Protein AF-A0A197SIS9-F1 (afdb_monomer)

Nearest PDB structures (foldseek):
  1s1w-assembly1_B  TM=1.763E-01  e=7.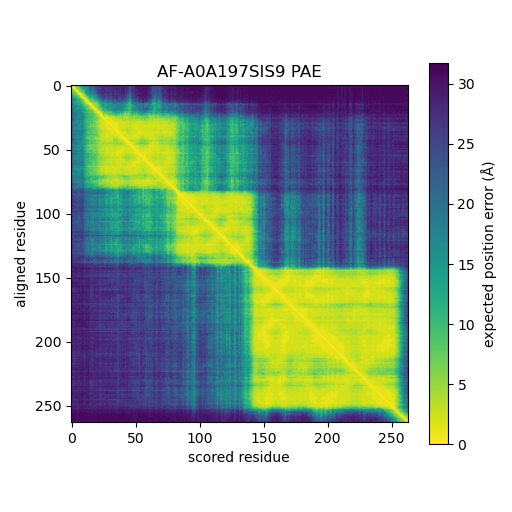390E-01  Human immunodeficiency virus 1

Foldseek 3Di:
DDDDDPPPDPDDDPCQRVQVDDDDQVVLQVVCVVLQWHFPDTDDTQQFFTWTAGNVPRDIGGFGNNVSVVDNRRDCVVVVQWDDQVVLQVLQVQQQWHFPDGDPRGLQFFTWTARNVPRDIDGDRNVVCVVVVHDPDPVPPPADQDQQAKKKWWKKDQVVLQKIFTDMDGPPNCLVVVVVVLRIGTDDMDIDRSNLSVQLLVQLLVVCVVLVFDQSDDCVSCVVDRSSRMGGCVSPPPVNSVVSSVVSNVVSVVVVPPPDDDD

Structure (mmCIF, N/CA/C/O backbone):
data_AF-A0A197SIS9-F1
#
_entry.id   AF-A0A197SIS9-F1
#
loop_
_atom_site.group_PDB
_atom_site.id
_atom_site.type_symbol
_atom_site.label_atom_id
_atom_site.label_alt_id
_atom_site.label_comp_id
_atom_site.label_asym_id
_atom_site.label_entity_id
_atom_site.label_seq_id
_atom_site.pdbx_PDB_ins_code
_atom_site.Cartn_x
_atom_site.Cartn_y
_atom_site.Cartn_z
_atom_site.occupancy
_atom_site.B_iso_or_equiv
_atom_site.auth_seq_id
_atom_site.auth_comp_id
_atom_site.auth_asym_id
_atom_site.auth_atom_id
_atom_site.pdbx_PDB_model_num
ATOM 1 N N . MET A 1 1 ? 28.412 -5.368 12.253 1.00 34.28 1 MET A N 1
ATOM 2 C CA . MET A 1 1 ? 29.450 -4.356 11.972 1.00 34.28 1 MET A CA 1
ATOM 3 C C . MET A 1 1 ? 28.897 -3.450 10.886 1.00 34.28 1 MET A C 1
ATOM 5 O O . MET A 1 1 ? 28.519 -3.951 9.835 1.00 34.28 1 MET A O 1
ATOM 9 N N . TRP A 1 2 ? 28.662 -2.187 11.232 1.00 29.70 2 TRP A N 1
ATOM 10 C CA . TRP A 1 2 ? 27.844 -1.254 10.464 1.00 29.70 2 TRP A CA 1
ATOM 11 C C . TRP A 1 2 ? 28.590 -0.620 9.285 1.00 29.70 2 TRP A C 1
ATOM 13 O O . TRP A 1 2 ? 29.812 -0.528 9.235 1.00 29.70 2 TRP A O 1
ATOM 23 N N . TYR A 1 3 ? 27.756 -0.208 8.344 1.00 39.06 3 TYR A N 1
ATOM 24 C CA . TYR A 1 3 ? 27.971 0.478 7.084 1.00 39.06 3 TYR A CA 1
ATOM 25 C C . TYR A 1 3 ? 28.637 1.856 7.271 1.00 39.06 3 TYR A C 1
ATOM 27 O O . TYR A 1 3 ? 27.931 2.851 7.344 1.00 39.06 3 TYR A O 1
ATOM 35 N N . SER A 1 4 ? 29.970 1.946 7.356 1.00 39.09 4 SER A N 1
ATOM 36 C CA . SER A 1 4 ? 30.697 3.225 7.191 1.00 39.09 4 SER A CA 1
ATOM 37 C C . SER A 1 4 ? 32.216 3.048 7.301 1.00 39.09 4 SER A C 1
ATOM 39 O O . SER A 1 4 ? 32.764 3.111 8.399 1.00 39.09 4 SER A O 1
ATOM 41 N N . SER A 1 5 ? 32.938 2.879 6.192 1.00 37.59 5 SER A N 1
ATOM 42 C CA . SER A 1 5 ? 34.403 3.076 6.233 1.00 37.59 5 SER A CA 1
ATOM 43 C C . SER A 1 5 ? 35.062 3.533 4.932 1.00 37.59 5 SER A C 1
ATOM 45 O O . SER A 1 5 ? 36.283 3.608 4.877 1.00 37.59 5 SER A O 1
ATOM 47 N N . VAL A 1 6 ? 34.309 3.919 3.897 1.00 45.44 6 VAL A N 1
ATOM 48 C CA . VAL A 1 6 ? 34.937 4.332 2.622 1.00 45.44 6 VAL A CA 1
ATOM 49 C C . VAL A 1 6 ? 35.075 5.857 2.479 1.00 45.44 6 VAL A C 1
ATOM 51 O O . VAL A 1 6 ? 35.735 6.321 1.562 1.00 45.44 6 VAL A O 1
ATOM 54 N N . VAL A 1 7 ? 34.505 6.661 3.388 1.00 44.31 7 VAL A N 1
ATOM 55 C CA . VAL A 1 7 ? 34.467 8.134 3.229 1.00 44.31 7 VAL A CA 1
ATOM 56 C C . VAL A 1 7 ? 35.604 8.873 3.963 1.00 44.31 7 VAL A C 1
ATOM 58 O O . VAL A 1 7 ? 35.931 9.987 3.580 1.00 44.31 7 VAL A O 1
ATOM 61 N N . TYR A 1 8 ? 36.285 8.267 4.946 1.00 36.66 8 TYR A N 1
ATOM 62 C CA . TYR A 1 8 ? 37.270 8.977 5.793 1.00 36.66 8 TYR A CA 1
ATOM 63 C C . TYR A 1 8 ? 38.747 8.607 5.574 1.00 36.66 8 TYR A C 1
ATOM 65 O O . TYR A 1 8 ? 39.597 9.011 6.360 1.00 36.66 8 TYR A O 1
ATOM 73 N N . ALA A 1 9 ? 39.087 7.868 4.515 1.00 38.34 9 ALA A N 1
ATOM 74 C CA . ALA A 1 9 ? 40.453 7.372 4.301 1.00 38.34 9 ALA A CA 1
ATOM 75 C C . ALA A 1 9 ? 41.222 8.063 3.162 1.00 38.34 9 ALA A C 1
ATOM 77 O O . ALA A 1 9 ? 42.131 7.452 2.615 1.00 38.34 9 ALA A O 1
ATOM 78 N N . GLY A 1 10 ? 40.852 9.281 2.741 1.00 42.59 10 GLY A N 1
ATOM 79 C CA . GLY A 1 10 ? 41.633 10.054 1.754 1.00 42.59 10 GLY A CA 1
ATOM 80 C C . GLY A 1 10 ? 41.819 9.402 0.372 1.00 42.59 10 GLY A C 1
ATOM 81 O O . GLY A 1 10 ? 42.453 9.984 -0.500 1.00 42.59 10 GLY A O 1
ATOM 82 N N . ASN A 1 11 ? 41.240 8.225 0.137 1.00 49.00 11 ASN A N 1
ATOM 83 C CA . ASN A 1 11 ? 41.197 7.577 -1.159 1.00 49.00 11 ASN A CA 1
ATOM 84 C C . ASN A 1 11 ? 40.087 8.249 -1.961 1.00 49.00 11 ASN A C 1
ATOM 86 O O . ASN A 1 11 ? 38.912 7.895 -1.830 1.00 49.00 11 ASN A O 1
ATOM 90 N N . GLY A 1 12 ? 40.455 9.231 -2.786 1.00 49.03 12 GLY A N 1
ATOM 91 C CA . GLY A 1 12 ? 39.582 9.693 -3.861 1.00 49.03 12 GLY A CA 1
ATOM 92 C C . GLY A 1 12 ? 39.023 8.495 -4.639 1.00 49.03 12 GLY A C 1
ATOM 93 O O . GLY A 1 12 ? 39.631 7.419 -4.677 1.00 49.03 12 GLY A O 1
ATOM 94 N N . ALA A 1 13 ? 37.842 8.649 -5.247 1.00 51.12 13 ALA A N 1
ATOM 95 C CA . ALA A 1 13 ? 37.354 7.656 -6.203 1.00 51.12 13 ALA A CA 1
ATOM 96 C C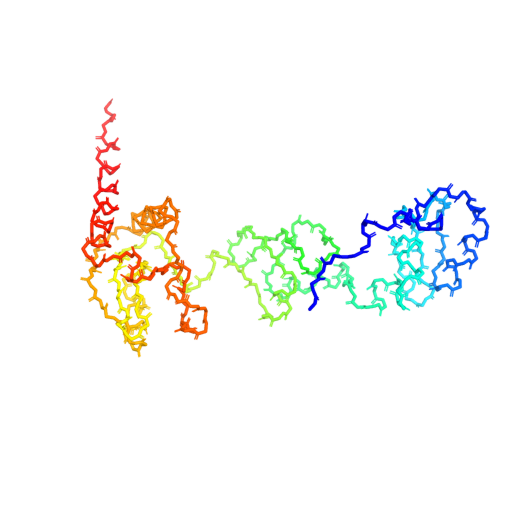 . ALA A 1 13 ? 38.496 7.347 -7.182 1.00 51.12 13 ALA A C 1
ATOM 98 O O . ALA A 1 13 ? 39.071 8.292 -7.716 1.00 51.12 13 ALA A O 1
ATOM 99 N N . CYS A 1 14 ? 38.869 6.069 -7.364 1.00 57.50 14 CYS A N 1
ATOM 100 C CA . CYS A 1 14 ? 40.043 5.755 -8.185 1.00 57.50 14 CYS A CA 1
ATOM 101 C C . CYS A 1 14 ? 39.926 6.455 -9.546 1.00 57.50 14 CYS A C 1
ATOM 103 O O . CYS A 1 14 ? 38.812 6.548 -10.064 1.00 57.50 14 CYS A O 1
ATOM 105 N N . ASP A 1 15 ? 41.030 6.934 -10.125 1.00 52.06 15 ASP A N 1
ATOM 106 C CA . ASP A 1 15 ? 41.018 7.766 -11.349 1.00 52.06 15 ASP A CA 1
ATOM 107 C C . ASP A 1 15 ? 40.206 7.158 -12.506 1.00 52.06 15 ASP A C 1
ATOM 109 O O . ASP A 1 15 ? 39.652 7.843 -13.367 1.00 52.06 15 ASP A O 1
ATOM 113 N N . TYR A 1 16 ? 40.095 5.832 -12.497 1.00 52.19 16 TYR A N 1
ATOM 114 C CA . TYR A 1 16 ? 39.326 5.036 -13.442 1.00 52.19 16 TYR A CA 1
ATOM 115 C C . TYR A 1 16 ? 37.802 5.067 -13.200 1.00 52.19 16 TYR A C 1
ATOM 117 O O . TYR A 1 16 ? 37.013 4.969 -14.144 1.00 52.19 16 TYR A O 1
ATOM 125 N N . CYS A 1 17 ? 37.377 5.198 -11.941 1.00 50.59 17 CYS A N 1
ATOM 126 C CA . CYS A 1 17 ? 35.983 5.305 -11.499 1.00 50.59 17 CYS A CA 1
ATOM 127 C C . CYS A 1 17 ? 35.505 6.756 -11.327 1.00 50.59 17 CYS A C 1
ATOM 129 O O . CYS A 1 17 ? 34.303 6.995 -11.447 1.00 50.59 17 CYS A O 1
ATOM 131 N N . SER A 1 18 ? 36.402 7.709 -11.052 1.00 57.12 18 SER A N 1
ATOM 132 C CA . SER A 1 18 ? 36.083 9.142 -10.935 1.00 57.12 18 SER A CA 1
ATOM 133 C C . SER A 1 18 ? 35.742 9.781 -12.283 1.00 57.12 18 SER A C 1
ATOM 135 O O . SER A 1 18 ? 35.022 10.773 -12.325 1.00 57.12 18 SER A O 1
ATOM 137 N N . GLY A 1 19 ? 36.202 9.181 -13.388 1.00 53.56 19 GLY A N 1
ATOM 138 C CA . GLY A 1 19 ? 36.025 9.731 -14.734 1.00 53.56 19 GLY A CA 1
ATOM 139 C C . GLY A 1 19 ? 36.997 10.865 -15.060 1.00 53.56 19 GLY A C 1
ATOM 140 O O . GLY A 1 19 ? 36.852 11.477 -16.111 1.00 53.56 19 GLY A O 1
ATOM 141 N N . SER A 1 20 ? 37.986 11.119 -14.193 1.00 54.41 20 SER A N 1
ATOM 142 C CA . SER A 1 20 ? 38.979 12.188 -14.354 1.00 54.41 20 SER A CA 1
ATOM 143 C C . SER A 1 20 ? 40.038 11.892 -15.422 1.00 54.41 20 SER A C 1
ATOM 145 O O . SER A 1 20 ? 40.726 12.804 -15.868 1.00 54.41 20 SER A O 1
ATOM 147 N N . ARG A 1 21 ? 40.186 10.629 -15.844 1.00 60.88 21 ARG A N 1
ATOM 148 C CA . ARG A 1 21 ? 41.094 10.231 -16.927 1.00 60.88 21 ARG A CA 1
ATOM 149 C C . ARG A 1 21 ? 40.355 10.196 -18.265 1.00 60.88 21 ARG A C 1
ATOM 151 O O . ARG A 1 21 ? 39.448 9.380 -18.446 1.00 60.88 21 ARG A O 1
ATOM 158 N N . GLU A 1 22 ? 40.791 11.017 -19.217 1.00 61.22 22 GLU A N 1
ATOM 159 C CA . GLU A 1 22 ? 40.400 10.871 -20.620 1.00 61.22 22 GLU A CA 1
ATOM 160 C C . GLU A 1 22 ? 40.967 9.553 -21.161 1.00 61.22 22 GLU A C 1
ATOM 162 O O . GLU A 1 22 ? 42.173 9.306 -21.130 1.00 61.22 22 GLU A O 1
ATOM 167 N N . LEU A 1 23 ? 40.076 8.665 -21.599 1.00 67.94 23 LEU A N 1
ATOM 168 C CA . LEU A 1 23 ? 40.443 7.420 -22.262 1.00 67.94 23 LEU A CA 1
ATOM 169 C C . LEU A 1 23 ? 40.118 7.557 -23.753 1.00 67.94 23 LEU A C 1
ATOM 171 O O . LEU A 1 23 ? 39.028 8.048 -24.070 1.00 67.94 23 LEU A O 1
ATOM 175 N N . PRO A 1 24 ? 41.003 7.105 -24.659 1.00 78.50 24 PRO A N 1
ATOM 176 C CA . PRO A 1 24 ? 40.714 7.101 -26.087 1.00 78.50 24 PRO A CA 1
ATOM 177 C C . PRO A 1 24 ? 39.416 6.337 -26.407 1.00 78.50 24 PRO A C 1
ATOM 179 O O . PRO A 1 24 ? 39.154 5.257 -25.866 1.00 78.50 24 PRO A O 1
ATOM 182 N N . ASP A 1 25 ? 38.595 6.885 -27.311 1.00 79.25 25 ASP A N 1
ATOM 183 C CA . ASP A 1 25 ? 37.326 6.268 -27.745 1.00 79.25 25 ASP A CA 1
ATOM 184 C C . ASP A 1 25 ? 37.555 4.857 -28.319 1.00 79.25 25 ASP A C 1
ATOM 186 O O . ASP A 1 25 ? 36.787 3.940 -28.046 1.00 79.25 25 ASP A O 1
ATOM 190 N N . ALA A 1 26 ? 38.650 4.645 -29.055 1.00 81.44 26 ALA A N 1
ATOM 191 C CA . ALA A 1 26 ? 38.984 3.344 -29.637 1.00 81.44 26 ALA A CA 1
ATOM 192 C C . ALA A 1 26 ? 39.210 2.257 -28.567 1.00 81.44 26 ALA A C 1
ATOM 194 O O . ALA A 1 26 ? 38.591 1.192 -28.628 1.00 81.44 26 ALA A O 1
ATOM 195 N N . ASP A 1 27 ? 40.030 2.551 -27.556 1.00 82.31 27 ASP A N 1
ATOM 196 C CA . ASP A 1 27 ? 40.378 1.597 -26.496 1.00 82.31 27 ASP A CA 1
ATOM 197 C C . ASP A 1 27 ? 39.159 1.246 -25.637 1.00 82.31 27 ASP A C 1
ATOM 199 O O . ASP A 1 27 ? 38.913 0.085 -25.309 1.00 82.31 27 ASP A O 1
ATOM 203 N N . THR A 1 28 ? 38.335 2.246 -25.319 1.00 84.00 28 THR A N 1
ATOM 204 C CA . THR A 1 28 ? 37.117 2.043 -24.521 1.00 84.00 28 THR A CA 1
ATOM 205 C C . THR A 1 28 ? 36.037 1.284 -25.283 1.00 84.00 28 THR A C 1
ATOM 207 O O . THR A 1 28 ? 35.288 0.517 -24.676 1.00 84.00 28 THR A O 1
ATOM 210 N N . ARG A 1 29 ? 35.950 1.445 -26.610 1.00 87.62 29 ARG A N 1
ATOM 211 C CA . ARG A 1 29 ? 35.050 0.644 -27.452 1.00 87.62 29 ARG A CA 1
ATOM 212 C C . ARG A 1 29 ? 35.477 -0.814 -27.501 1.00 87.62 29 ARG A C 1
ATOM 214 O O . ARG A 1 29 ? 34.614 -1.683 -27.399 1.00 87.62 29 ARG A O 1
ATOM 221 N N . ALA A 1 30 ? 36.777 -1.078 -27.633 1.00 87.44 30 ALA A N 1
ATOM 222 C CA . ALA A 1 30 ? 37.317 -2.434 -27.584 1.00 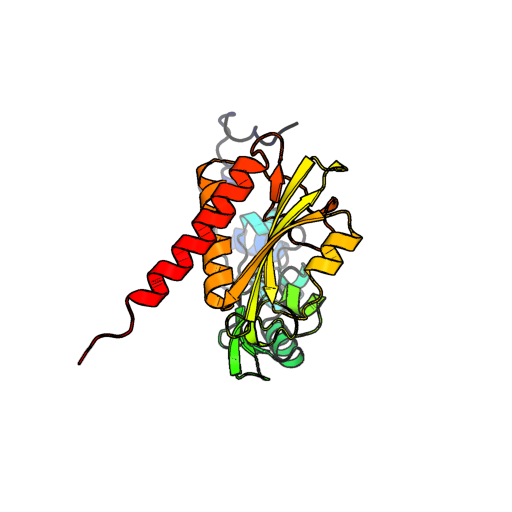87.44 30 ALA A CA 1
ATOM 223 C C . ALA A 1 30 ? 37.038 -3.089 -26.221 1.00 87.44 30 ALA A C 1
ATOM 225 O O . ALA A 1 30 ? 36.594 -4.236 -26.161 1.00 87.44 30 ALA A O 1
ATOM 226 N N . GLU A 1 31 ? 37.205 -2.335 -25.132 1.00 88.81 31 GLU A N 1
ATOM 227 C CA . GLU A 1 31 ? 36.870 -2.788 -23.782 1.00 88.81 31 GLU A CA 1
ATOM 228 C C . GLU A 1 31 ? 35.374 -3.118 -23.640 1.00 88.81 31 GLU A C 1
ATOM 230 O O . GLU A 1 31 ? 35.007 -4.194 -23.166 1.00 88.81 31 GLU A O 1
ATOM 235 N N . LEU A 1 32 ? 34.489 -2.223 -24.090 1.00 87.19 32 LEU A N 1
ATOM 236 C CA . LEU A 1 32 ? 33.044 -2.438 -24.032 1.00 87.19 32 LEU A CA 1
ATOM 237 C C . LEU A 1 32 ? 32.618 -3.655 -24.872 1.00 87.19 32 LEU A C 1
ATOM 239 O O . LEU A 1 32 ? 31.769 -4.442 -24.441 1.00 87.19 32 LEU A O 1
ATOM 243 N N . LEU A 1 33 ? 33.260 -3.851 -26.027 1.00 89.44 33 LEU A N 1
ATOM 244 C CA . LEU A 1 33 ? 33.037 -4.999 -26.899 1.00 89.44 33 LEU A CA 1
ATOM 245 C C . LEU A 1 33 ? 33.468 -6.311 -26.235 1.00 89.44 33 LEU A C 1
ATOM 247 O O . LEU A 1 33 ? 32.720 -7.288 -26.307 1.00 89.44 33 LEU A O 1
ATOM 251 N N . ALA A 1 34 ? 34.604 -6.327 -25.529 1.00 88.62 34 ALA A N 1
ATOM 252 C CA . ALA A 1 34 ? 35.057 -7.478 -24.742 1.00 88.62 34 ALA A CA 1
ATOM 253 C C . ALA A 1 34 ? 34.071 -7.844 -23.616 1.00 88.62 34 ALA A C 1
ATOM 255 O O . ALA A 1 34 ? 33.912 -9.016 -23.278 1.00 88.62 34 ALA A O 1
ATOM 256 N N . LEU A 1 35 ? 33.336 -6.859 -23.090 1.00 87.50 35 LEU A N 1
ATOM 257 C CA . LEU A 1 35 ? 32.235 -7.057 -22.140 1.00 87.50 35 LEU A CA 1
ATOM 258 C C . LEU A 1 35 ? 30.913 -7.499 -22.813 1.00 87.50 35 LEU A C 1
ATOM 260 O O . LEU A 1 35 ? 29.881 -7.614 -22.147 1.00 87.50 35 LEU A O 1
ATOM 264 N N . GLY A 1 36 ? 30.916 -7.757 -24.125 1.00 88.62 36 GLY A N 1
ATOM 265 C CA . GLY A 1 36 ? 29.758 -8.237 -24.886 1.00 88.62 36 GLY A CA 1
ATOM 266 C C . GLY A 1 36 ? 28.786 -7.137 -25.328 1.00 88.62 36 GLY A C 1
ATOM 267 O O . GLY A 1 36 ? 27.591 -7.397 -25.527 1.00 88.62 36 GLY A O 1
ATOM 268 N N . LEU A 1 37 ? 29.268 -5.898 -25.454 1.00 90.69 37 LEU A N 1
ATOM 269 C CA . LEU A 1 37 ? 28.474 -4.728 -25.822 1.00 90.69 37 LEU A CA 1
ATOM 270 C C . LEU A 1 37 ? 29.169 -3.905 -26.917 1.00 90.69 37 LEU A C 1
ATOM 272 O O . LEU A 1 37 ? 30.257 -3.382 -26.742 1.00 90.69 37 LEU A O 1
ATOM 276 N N . GLU A 1 38 ? 28.503 -3.718 -28.045 1.00 91.69 38 GLU A N 1
ATOM 277 C CA . GLU A 1 38 ? 28.989 -2.908 -29.159 1.00 91.69 38 GLU A CA 1
ATOM 278 C C . GLU A 1 38 ? 28.529 -1.451 -29.000 1.00 91.69 38 GLU A C 1
ATOM 280 O O . GLU A 1 38 ? 27.330 -1.180 -28.924 1.00 91.69 38 GLU A O 1
ATOM 285 N N . ALA A 1 39 ? 29.452 -0.491 -28.927 1.00 90.31 39 ALA A N 1
ATOM 286 C CA . ALA A 1 39 ? 29.107 0.927 -28.803 1.00 90.31 39 ALA A CA 1
ATOM 287 C C . ALA A 1 39 ? 28.455 1.471 -30.088 1.00 90.31 39 ALA A C 1
ATOM 289 O O . ALA A 1 39 ? 29.005 1.325 -31.175 1.00 90.31 39 ALA A O 1
ATOM 290 N N . LEU A 1 40 ? 27.308 2.149 -29.958 1.00 90.75 40 LEU A N 1
ATOM 291 C CA . LEU A 1 40 ? 26.602 2.780 -31.088 1.00 90.75 40 LEU A CA 1
ATOM 292 C C . LEU A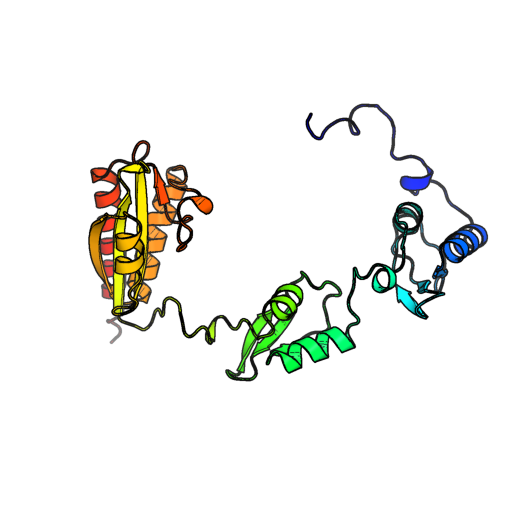 1 40 ? 26.904 4.276 -31.221 1.00 90.75 40 LEU A C 1
ATOM 294 O O . LEU A 1 40 ? 26.601 4.886 -32.243 1.00 90.75 40 LEU A O 1
ATOM 298 N N . VAL A 1 41 ? 27.450 4.881 -30.169 1.00 90.94 41 VAL A N 1
ATOM 299 C CA . VAL A 1 41 ? 27.792 6.306 -30.100 1.00 90.94 41 VAL A CA 1
ATOM 300 C C . VAL A 1 41 ? 29.219 6.466 -29.564 1.00 90.94 41 VAL A C 1
ATOM 302 O O . VAL A 1 41 ? 29.701 5.546 -28.902 1.00 90.94 41 VAL A O 1
ATOM 305 N N . PRO A 1 42 ? 29.897 7.602 -29.801 1.00 87.81 42 PRO A N 1
ATOM 306 C CA . PRO A 1 42 ? 31.214 7.866 -29.217 1.00 87.81 42 PRO A CA 1
ATOM 307 C C . PRO A 1 42 ? 31.189 7.882 -27.685 1.00 87.81 42 PRO A C 1
ATOM 309 O O . PRO A 1 42 ? 30.187 8.278 -27.078 1.00 87.81 42 PRO A O 1
ATOM 312 N N . TYR A 1 43 ? 32.293 7.469 -27.071 1.00 85.50 43 TYR A N 1
ATOM 313 C CA . TYR A 1 43 ? 32.528 7.502 -25.636 1.00 85.50 43 TYR A CA 1
ATOM 314 C C . TYR A 1 43 ? 32.542 8.942 -25.119 1.00 85.50 43 TYR A C 1
ATOM 316 O O . TYR A 1 43 ? 33.169 9.826 -25.698 1.00 85.50 43 TYR A O 1
ATOM 324 N N . ARG A 1 44 ? 31.830 9.185 -24.014 1.00 82.94 44 ARG A N 1
ATOM 325 C CA . ARG A 1 44 ? 31.693 10.516 -23.390 1.00 82.94 44 ARG A CA 1
ATOM 326 C C . ARG A 1 44 ? 32.106 10.535 -21.916 1.00 82.94 44 ARG A C 1
ATOM 328 O O . ARG A 1 44 ? 31.819 11.501 -21.219 1.00 82.94 44 ARG A O 1
ATOM 335 N N . GLY A 1 45 ? 32.721 9.456 -21.430 1.00 82.88 45 GLY A N 1
ATOM 336 C CA . GLY A 1 45 ? 33.146 9.311 -20.036 1.00 82.88 45 GLY A CA 1
ATOM 337 C C . GLY A 1 45 ? 32.572 8.079 -19.331 1.00 82.88 45 GLY A C 1
ATOM 338 O O . GLY A 1 45 ? 31.554 7.508 -19.728 1.00 82.88 45 GLY A O 1
ATOM 339 N N . SER A 1 46 ? 33.236 7.661 -18.251 1.00 79.19 46 SER A N 1
ATOM 340 C CA . SER A 1 46 ? 33.039 6.336 -17.638 1.00 79.19 46 SER A CA 1
ATOM 341 C C . SER A 1 46 ? 31.736 6.199 -16.848 1.00 79.19 46 SER A C 1
ATOM 343 O O . SER A 1 46 ? 31.196 5.095 -16.731 1.00 79.19 46 SER A O 1
ATOM 345 N N . ASN A 1 47 ? 31.214 7.318 -16.341 1.00 81.12 47 ASN A N 1
ATOM 346 C CA . ASN A 1 47 ? 29.963 7.405 -15.583 1.00 81.12 47 ASN A CA 1
ATOM 347 C C . ASN A 1 47 ? 28.787 7.945 -16.415 1.00 81.12 47 ASN A C 1
ATOM 349 O O . ASN A 1 47 ? 27.687 8.114 -15.889 1.00 81.12 47 ASN A O 1
ATOM 353 N N . VAL A 1 48 ? 28.987 8.181 -17.715 1.00 83.50 48 VAL A N 1
ATOM 354 C CA . VAL A 1 48 ? 27.928 8.605 -18.638 1.00 83.50 48 VAL A CA 1
ATOM 355 C C . VAL A 1 48 ? 27.263 7.372 -19.245 1.00 83.50 48 VAL A C 1
ATOM 357 O O . VAL A 1 48 ? 27.924 6.375 -19.539 1.00 83.50 48 VAL A O 1
ATOM 360 N N . LYS A 1 49 ? 25.934 7.414 -19.413 1.00 87.62 49 LYS A N 1
ATOM 361 C CA . LYS A 1 49 ? 25.205 6.350 -20.116 1.00 87.62 49 LYS A CA 1
ATOM 362 C C . LYS A 1 49 ? 25.710 6.266 -21.551 1.00 87.62 49 LYS A C 1
ATOM 364 O O . LYS A 1 49 ? 25.608 7.231 -22.306 1.00 87.62 49 LYS A O 1
ATOM 369 N N . TRP A 1 50 ? 26.227 5.105 -21.916 1.00 89.12 50 TRP A N 1
ATOM 370 C CA . TRP A 1 50 ? 26.812 4.843 -23.213 1.00 89.12 50 TRP A CA 1
ATOM 371 C C . TRP A 1 50 ? 25.889 3.916 -23.998 1.00 89.12 50 TRP A C 1
ATOM 373 O O . TRP A 1 50 ? 25.695 2.762 -23.629 1.00 89.12 50 TRP A O 1
ATOM 383 N N . ARG A 1 51 ? 25.252 4.446 -25.047 1.00 90.25 51 ARG A N 1
ATOM 384 C CA . ARG A 1 51 ? 24.293 3.690 -25.860 1.00 90.25 51 ARG A CA 1
ATOM 385 C C . ARG A 1 51 ? 25.018 2.608 -26.665 1.00 90.25 51 ARG A C 1
ATOM 387 O O . ARG A 1 51 ? 25.858 2.917 -27.512 1.00 90.25 51 ARG A O 1
ATOM 394 N N . SER A 1 52 ? 24.650 1.353 -26.432 1.00 91.19 52 SER A N 1
ATOM 395 C CA . SER A 1 52 ? 25.335 0.167 -26.958 1.00 91.19 52 SER A CA 1
ATOM 396 C C . SER A 1 52 ? 24.350 -0.932 -27.359 1.00 91.19 52 SER A C 1
ATOM 398 O O . SER A 1 52 ? 23.228 -1.004 -26.860 1.00 91.19 52 SER A O 1
ATOM 400 N N . ARG A 1 53 ? 24.764 -1.834 -28.245 1.00 91.38 53 ARG A N 1
ATOM 401 C CA . ARG A 1 53 ? 24.026 -3.033 -28.645 1.00 91.38 53 ARG A CA 1
ATOM 402 C C . ARG A 1 53 ? 24.648 -4.261 -27.992 1.00 91.38 53 ARG A C 1
ATOM 404 O O . ARG A 1 53 ? 25.840 -4.498 -28.117 1.00 91.38 53 ARG A O 1
ATOM 411 N N . CYS A 1 54 ? 23.852 -5.078 -27.310 1.00 89.88 54 CYS A N 1
ATOM 412 C CA . CYS A 1 54 ? 24.360 -6.334 -26.763 1.00 89.88 54 CYS A CA 1
ATOM 413 C C . CYS A 1 54 ? 24.677 -7.334 -27.878 1.00 89.88 54 CYS A C 1
ATOM 415 O O . CYS A 1 54 ? 23.827 -7.604 -28.722 1.00 89.88 54 CYS A O 1
ATOM 417 N N . THR A 1 55 ? 25.869 -7.928 -27.866 1.00 88.81 55 THR A N 1
ATOM 418 C CA . THR A 1 55 ? 26.285 -8.877 -28.908 1.00 88.81 55 THR A CA 1
ATOM 419 C C . THR A 1 55 ? 25.520 -10.200 -28.832 1.00 88.81 55 THR A C 1
ATOM 421 O O . THR A 1 55 ? 25.273 -10.800 -29.878 1.00 88.81 55 THR A O 1
ATOM 424 N N . ALA A 1 56 ? 25.073 -10.602 -27.635 1.00 84.88 56 ALA A N 1
ATOM 425 C CA . ALA A 1 56 ? 24.303 -11.824 -27.398 1.00 84.88 56 ALA A CA 1
ATOM 426 C C . ALA A 1 56 ? 22.810 -11.672 -27.745 1.00 84.88 56 ALA A C 1
ATOM 428 O O . ALA A 1 56 ? 22.307 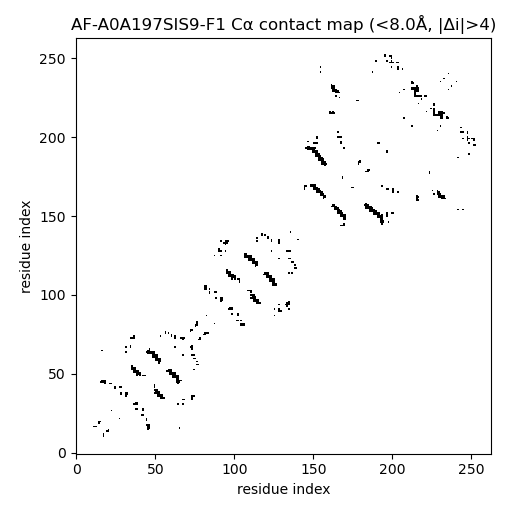-12.361 -28.623 1.00 84.88 56 ALA A O 1
ATOM 429 N N . CYS A 1 57 ? 22.090 -10.752 -27.089 1.00 80.25 57 CYS A N 1
ATOM 430 C CA . CYS A 1 57 ? 20.637 -10.596 -27.290 1.00 80.25 57 CYS A CA 1
ATOM 431 C C . CYS A 1 57 ? 20.244 -9.548 -28.345 1.00 80.25 57 CYS A C 1
ATOM 433 O O . CYS A 1 57 ? 19.057 -9.321 -28.559 1.00 80.25 57 CYS A O 1
ATOM 435 N N . LYS A 1 58 ? 21.217 -8.861 -28.961 1.00 86.06 58 LYS A N 1
ATOM 436 C CA . LYS A 1 58 ? 21.048 -7.821 -30.002 1.00 86.06 58 LYS A CA 1
ATOM 437 C C . LYS A 1 58 ? 20.232 -6.580 -29.610 1.00 86.06 58 LYS A C 1
ATOM 439 O O . LYS A 1 58 ? 20.112 -5.657 -30.420 1.00 86.06 58 LYS A O 1
ATOM 444 N N . LYS A 1 59 ? 19.735 -6.503 -28.370 1.00 80.69 59 LYS A N 1
ATOM 445 C CA . LYS A 1 59 ? 18.978 -5.357 -27.846 1.00 80.69 59 LYS A CA 1
ATOM 446 C C . LYS A 1 59 ? 19.880 -4.168 -27.534 1.00 80.69 59 LYS A C 1
ATOM 448 O O . LYS A 1 59 ? 21.027 -4.332 -27.114 1.00 80.69 59 LYS A O 1
ATOM 453 N N . VAL A 1 60 ? 19.322 -2.971 -27.704 1.00 86.06 60 VAL A N 1
ATOM 454 C CA . VAL A 1 60 ? 19.978 -1.709 -27.350 1.00 86.06 60 VAL A CA 1
ATOM 455 C C . VAL A 1 60 ? 19.840 -1.462 -25.848 1.00 86.06 60 VAL A C 1
ATOM 457 O O . VAL A 1 60 ? 18.757 -1.588 -25.270 1.00 86.06 60 VAL A O 1
ATOM 460 N N . VAL A 1 61 ? 20.959 -1.139 -25.211 1.00 85.81 61 VAL A N 1
ATOM 461 C CA . VAL A 1 61 ? 21.097 -0.865 -23.782 1.00 85.81 61 VAL A CA 1
ATOM 462 C C . VAL A 1 61 ? 21.962 0.376 -23.579 1.00 85.81 61 VAL A C 1
ATOM 464 O O . VAL A 1 61 ? 22.765 0.719 -24.436 1.00 85.81 61 VAL A O 1
ATOM 467 N N . ASP A 1 62 ? 21.820 1.026 -22.425 1.00 87.88 62 ASP A N 1
ATOM 468 C CA . ASP A 1 62 ? 22.528 2.275 -22.113 1.00 87.88 62 ASP A CA 1
ATOM 469 C C . ASP A 1 62 ? 23.328 2.151 -20.798 1.00 87.88 62 ASP A C 1
ATOM 471 O O . ASP A 1 62 ? 23.031 2.852 -19.822 1.00 87.88 62 ASP A O 1
ATOM 475 N N . PRO A 1 63 ? 24.275 1.196 -20.694 1.00 86.94 63 PRO A N 1
ATOM 476 C CA . PRO A 1 63 ? 25.100 1.030 -19.503 1.00 86.94 63 PRO A CA 1
ATOM 477 C C . PRO A 1 63 ? 26.116 2.167 -19.363 1.00 86.94 63 PRO A C 1
ATOM 479 O O . PRO A 1 63 ? 26.480 2.822 -20.331 1.00 86.94 63 PRO A O 1
ATOM 482 N N . THR A 1 64 ? 26.618 2.381 -18.151 1.00 88.88 64 THR A N 1
ATOM 483 C CA . THR A 1 64 ? 27.850 3.156 -17.946 1.00 88.88 64 THR A CA 1
ATOM 484 C C . THR A 1 64 ? 29.040 2.200 -17.987 1.00 88.88 64 THR A C 1
ATOM 486 O O . THR A 1 64 ? 28.918 1.056 -17.535 1.00 88.88 64 THR A O 1
ATOM 489 N N . LEU A 1 65 ? 30.194 2.640 -18.496 1.00 85.88 65 LEU A N 1
ATOM 490 C CA . LEU A 1 65 ? 31.391 1.792 -18.577 1.00 85.88 65 LEU A CA 1
ATOM 491 C C . LEU A 1 65 ? 31.846 1.330 -17.180 1.00 85.88 65 LEU A C 1
ATOM 493 O O . LEU A 1 65 ? 32.176 0.163 -16.979 1.00 85.88 65 LEU A O 1
ATOM 497 N N . CYS A 1 66 ? 31.746 2.211 -16.180 1.00 84.50 66 CYS A N 1
ATOM 498 C CA . CYS A 1 66 ? 32.010 1.889 -14.777 1.00 84.50 66 CYS A CA 1
ATOM 499 C C . CYS A 1 66 ? 31.127 0.740 -14.253 1.00 84.50 66 CYS A C 1
ATOM 501 O O . CYS A 1 66 ? 31.625 -0.184 -13.608 1.00 84.50 66 CYS A O 1
ATOM 503 N N . ASN A 1 67 ? 29.824 0.748 -14.558 1.00 82.56 67 ASN A N 1
ATOM 504 C CA . ASN A 1 67 ? 28.939 -0.349 -14.158 1.00 82.56 67 ASN A CA 1
ATOM 505 C C . ASN A 1 67 ? 29.190 -1.613 -14.981 1.00 82.56 67 ASN A C 1
ATOM 507 O O . ASN A 1 67 ? 29.127 -2.709 -14.430 1.00 82.56 67 ASN A O 1
ATOM 511 N N . ALA A 1 68 ? 29.501 -1.480 -16.272 1.00 85.75 68 ALA A N 1
ATOM 512 C CA . ALA A 1 68 ? 29.785 -2.625 -17.127 1.00 85.75 68 ALA A CA 1
ATOM 513 C C . ALA A 1 68 ? 30.976 -3.442 -16.596 1.00 85.75 68 ALA A C 1
ATOM 515 O O . ALA A 1 68 ? 30.861 -4.658 -16.489 1.00 85.75 68 ALA A O 1
ATOM 516 N N . ARG A 1 69 ? 32.044 -2.773 -16.140 1.00 85.94 69 ARG A N 1
ATOM 517 C CA . ARG A 1 69 ? 33.223 -3.395 -15.503 1.00 85.94 69 ARG A CA 1
ATOM 518 C C . ARG A 1 69 ? 32.898 -4.161 -14.220 1.00 85.94 69 ARG A C 1
ATOM 520 O O . ARG A 1 69 ? 33.489 -5.197 -13.942 1.00 85.94 69 ARG A O 1
ATOM 527 N N . LYS A 1 70 ? 31.971 -3.636 -13.412 1.00 82.56 70 LYS A N 1
ATOM 528 C CA . LYS A 1 70 ? 31.633 -4.188 -12.087 1.00 82.56 70 LYS A CA 1
ATOM 529 C C . LYS A 1 70 ? 30.649 -5.353 -12.148 1.00 82.56 70 LYS A C 1
ATOM 531 O O . LYS A 1 70 ? 30.551 -6.121 -11.196 1.00 82.56 70 LYS A O 1
ATOM 536 N N . THR A 1 71 ? 29.863 -5.457 -13.216 1.00 78.56 71 THR A N 1
ATOM 537 C CA . THR A 1 71 ? 28.759 -6.421 -13.290 1.00 78.56 71 THR A CA 1
ATOM 538 C C . THR A 1 71 ? 29.097 -7.589 -14.205 1.00 78.56 71 THR A C 1
ATOM 540 O O . THR A 1 71 ? 29.498 -7.385 -15.343 1.00 78.56 71 THR A O 1
ATOM 543 N N . LYS A 1 72 ? 28.830 -8.820 -13.750 1.00 79.25 72 LYS A N 1
ATOM 544 C CA . LYS A 1 72 ? 29.012 -10.043 -14.556 1.00 79.25 72 LYS A CA 1
ATOM 545 C C . LYS A 1 72 ? 28.175 -10.048 -15.846 1.00 79.25 72 LYS A C 1
ATOM 547 O O . LYS A 1 72 ? 28.578 -10.636 -16.840 1.00 79.25 72 LYS A O 1
ATOM 552 N N . TYR A 1 73 ? 27.009 -9.395 -15.823 1.00 80.88 73 TYR A N 1
ATOM 553 C CA . TYR A 1 73 ? 26.094 -9.295 -16.962 1.00 80.88 73 TYR A CA 1
ATOM 554 C C . TYR A 1 73 ? 25.713 -7.827 -17.211 1.00 80.88 73 TYR A C 1
ATOM 556 O O . TYR A 1 73 ? 24.740 -7.336 -16.619 1.00 80.88 73 TYR A O 1
ATOM 564 N N . PRO A 1 74 ? 26.450 -7.108 -18.077 1.00 81.88 74 PRO A N 1
ATOM 565 C CA . PRO A 1 74 ? 26.251 -5.674 -18.287 1.00 81.88 74 PRO A CA 1
ATOM 566 C C . PRO A 1 74 ? 24.969 -5.367 -19.077 1.00 81.88 74 PRO A C 1
ATOM 568 O O . PRO A 1 74 ? 24.343 -4.324 -18.883 1.00 81.88 74 PRO A O 1
ATOM 571 N N . CYS A 1 75 ? 24.496 -6.307 -19.901 1.00 82.50 75 CYS A N 1
ATOM 572 C CA . CYS A 1 75 ? 23.188 -6.210 -20.539 1.00 82.50 75 CYS A CA 1
ATOM 573 C C . CYS A 1 75 ? 22.056 -6.461 -19.527 1.00 82.50 75 CYS A C 1
ATOM 575 O O . CYS A 1 75 ? 21.901 -7.566 -19.004 1.00 82.50 75 CYS A O 1
ATOM 577 N N . ARG A 1 76 ? 21.206 -5.450 -19.302 1.00 76.94 76 ARG A N 1
ATOM 578 C CA . ARG A 1 76 ? 20.038 -5.543 -18.403 1.00 76.94 76 ARG A CA 1
ATOM 579 C C . ARG A 1 76 ? 19.027 -6.628 -18.792 1.00 76.94 76 ARG A C 1
ATOM 581 O O . ARG A 1 76 ? 18.377 -7.164 -17.903 1.00 76.94 76 ARG A O 1
ATOM 588 N N . TYR A 1 77 ? 18.921 -6.972 -20.077 1.00 75.81 77 TYR A N 1
ATOM 589 C CA . TYR A 1 77 ? 18.026 -8.032 -20.554 1.00 75.81 77 TYR A CA 1
ATOM 590 C C . TYR A 1 77 ? 18.606 -9.428 -20.303 1.00 75.81 77 TYR A C 1
ATOM 592 O O . TYR A 1 77 ? 17.920 -10.277 -19.746 1.00 75.81 77 TYR A O 1
ATOM 600 N N . CYS A 1 78 ? 19.887 -9.654 -20.626 1.00 75.81 78 CYS A N 1
ATOM 601 C CA . CYS A 1 78 ? 20.570 -10.921 -20.327 1.00 75.81 78 CYS A CA 1
ATOM 602 C C . CYS A 1 78 ? 20.671 -11.175 -18.817 1.00 75.81 78 CYS A C 1
ATOM 604 O O . CYS A 1 78 ? 20.602 -12.313 -18.374 1.00 75.81 78 CYS A O 1
ATOM 606 N N . ALA A 1 79 ? 20.781 -10.109 -18.023 1.00 74.44 79 ALA A N 1
ATOM 607 C CA . ALA A 1 79 ? 20.739 -10.180 -16.568 1.00 74.44 79 ALA A CA 1
ATOM 608 C C . ALA A 1 79 ? 19.321 -10.362 -15.990 1.00 74.44 79 ALA A C 1
ATOM 610 O O . ALA A 1 79 ? 19.181 -10.342 -14.772 1.00 74.44 79 ALA A O 1
ATOM 611 N N . GLN A 1 80 ? 18.277 -10.439 -16.830 1.00 66.19 80 GLN A N 1
ATOM 612 C CA . GLN A 1 80 ? 16.860 -10.483 -16.428 1.00 66.19 80 GLN A CA 1
ATOM 613 C C . GLN A 1 80 ? 16.434 -9.324 -15.500 1.00 66.19 80 GLN A C 1
ATOM 615 O O . GLN A 1 80 ? 15.458 -9.411 -14.763 1.00 66.19 80 GLN A O 1
ATOM 620 N N . ARG A 1 81 ? 17.166 -8.203 -15.543 1.00 65.06 81 ARG A N 1
ATOM 621 C CA . ARG A 1 81 ? 16.903 -6.991 -14.747 1.00 65.06 81 ARG A CA 1
ATOM 622 C C . ARG A 1 81 ? 15.927 -6.035 -15.430 1.00 65.06 81 ARG A C 1
ATOM 624 O O . ARG A 1 81 ? 15.417 -5.125 -14.783 1.00 65.06 81 ARG A O 1
ATOM 631 N N . ALA A 1 82 ? 15.697 -6.211 -16.727 1.00 60.56 82 ALA A N 1
ATOM 632 C CA . ALA A 1 82 ? 14.718 -5.458 -17.493 1.00 60.56 82 ALA A CA 1
ATOM 633 C C . ALA A 1 82 ? 13.902 -6.403 -18.373 1.00 60.56 82 ALA A C 1
ATOM 635 O O . ALA A 1 82 ? 14.465 -7.250 -19.068 1.00 60.56 82 ALA A O 1
ATOM 636 N N . THR A 1 83 ? 12.589 -6.208 -18.363 1.00 68.69 83 THR A N 1
ATOM 637 C CA . THR A 1 83 ? 11.667 -6.843 -19.304 1.00 68.69 83 THR A CA 1
ATOM 638 C C . THR A 1 83 ? 11.648 -6.045 -20.603 1.00 68.69 83 THR A C 1
ATOM 640 O O . THR A 1 83 ? 11.870 -4.831 -20.606 1.00 68.69 83 THR A O 1
ATOM 643 N N . ASP A 1 84 ? 11.434 -6.740 -21.715 1.00 73.25 84 ASP A N 1
ATOM 644 C CA . ASP A 1 84 ? 11.182 -6.093 -22.996 1.00 73.25 84 ASP A CA 1
ATOM 645 C C . ASP A 1 84 ? 9.921 -5.205 -22.914 1.00 73.25 84 ASP A C 1
ATOM 647 O O . ASP A 1 84 ? 8.930 -5.660 -22.338 1.00 73.25 84 ASP A O 1
ATOM 651 N N . PRO A 1 85 ? 9.941 -3.958 -23.426 1.00 80.38 85 PRO A N 1
ATOM 652 C CA . PRO A 1 85 ? 8.776 -3.076 -23.394 1.00 80.38 85 PRO A CA 1
ATOM 653 C C .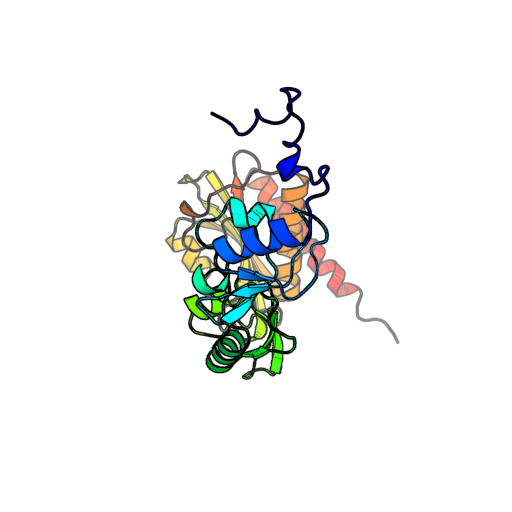 PRO A 1 85 ? 7.517 -3.687 -24.016 1.00 80.38 85 PRO A C 1
ATOM 655 O O . PRO A 1 85 ? 6.439 -3.513 -23.453 1.00 80.38 85 PRO A O 1
ATOM 658 N N . ASP A 1 86 ? 7.647 -4.435 -25.111 1.00 79.44 86 ASP A N 1
ATOM 659 C CA . ASP A 1 86 ? 6.507 -5.033 -25.806 1.00 79.44 86 ASP A CA 1
ATOM 660 C C . ASP A 1 86 ? 5.920 -6.165 -24.960 1.00 79.44 86 ASP A C 1
ATOM 662 O O . ASP A 1 86 ? 4.719 -6.208 -24.704 1.00 79.44 86 ASP A O 1
ATOM 666 N N . VAL A 1 87 ? 6.784 -7.010 -24.387 1.00 80.19 87 VAL A N 1
ATOM 667 C CA . VAL A 1 87 ? 6.365 -8.060 -23.441 1.00 80.19 87 VAL A CA 1
ATOM 668 C C . VAL A 1 87 ? 5.707 -7.455 -22.196 1.00 80.19 87 VAL A C 1
ATOM 670 O O . VAL A 1 87 ? 4.708 -7.970 -21.702 1.00 80.19 87 VAL A O 1
ATOM 673 N N . ALA A 1 88 ? 6.237 -6.345 -21.680 1.00 84.25 88 ALA A N 1
ATOM 674 C CA . ALA A 1 88 ? 5.663 -5.636 -20.541 1.00 84.25 88 ALA A CA 1
ATOM 675 C C . ALA A 1 88 ? 4.255 -5.095 -20.845 1.00 84.25 88 ALA A C 1
ATOM 677 O O . ALA A 1 88 ? 3.379 -5.147 -19.978 1.00 84.25 88 ALA A O 1
ATOM 678 N N . VAL A 1 89 ? 4.033 -4.588 -22.062 1.00 87.25 89 VAL A N 1
ATOM 679 C CA . VAL A 1 89 ? 2.723 -4.109 -22.521 1.00 87.25 89 VAL A CA 1
ATOM 680 C C . VAL A 1 89 ? 1.733 -5.265 -22.630 1.00 87.25 89 VAL A C 1
ATOM 682 O O . VAL A 1 89 ? 0.608 -5.130 -22.148 1.00 87.25 89 VAL A O 1
ATOM 685 N N . GLU A 1 90 ? 2.142 -6.401 -23.192 1.00 84.06 90 GLU A N 1
ATOM 686 C CA . GLU A 1 90 ? 1.268 -7.573 -23.310 1.00 84.06 90 GLU A CA 1
ATOM 687 C C . GLU A 1 90 ? 0.865 -8.128 -21.938 1.00 84.06 90 GLU A C 1
ATOM 689 O O . GLU A 1 90 ? -0.323 -8.312 -21.685 1.00 84.06 90 GLU A O 1
ATOM 694 N N . ILE A 1 91 ? 1.803 -8.241 -20.990 1.00 83.50 91 ILE A N 1
ATOM 695 C CA . ILE A 1 91 ? 1.492 -8.652 -19.608 1.00 83.50 91 ILE A CA 1
ATOM 696 C C . ILE A 1 91 ? 0.455 -7.718 -18.961 1.00 83.50 91 ILE A C 1
ATOM 698 O O . ILE A 1 91 ? -0.444 -8.169 -18.247 1.00 83.50 91 ILE A O 1
ATOM 702 N N . MET A 1 92 ? 0.565 -6.404 -19.184 1.00 86.81 92 MET A N 1
ATOM 703 C CA . MET A 1 92 ? -0.410 -5.439 -18.666 1.00 86.81 92 MET A CA 1
ATOM 704 C C . MET A 1 92 ? -1.796 -5.648 -19.280 1.00 86.81 92 MET A C 1
ATOM 706 O O . MET A 1 92 ? -2.782 -5.668 -18.539 1.00 86.81 92 MET A O 1
ATOM 710 N N . LYS A 1 93 ? -1.869 -5.844 -20.603 1.00 87.19 93 LYS A N 1
ATOM 711 C CA . LYS A 1 93 ? -3.128 -6.090 -21.321 1.00 87.19 93 LYS A CA 1
ATOM 712 C C . LYS A 1 93 ? -3.802 -7.375 -20.855 1.00 87.19 93 LYS A C 1
ATOM 714 O O . LYS A 1 93 ? -4.983 -7.333 -20.514 1.00 87.19 93 LYS A O 1
ATOM 719 N N . GLU A 1 94 ? -3.057 -8.477 -20.767 1.00 81.19 94 GLU A N 1
ATOM 720 C CA . GLU A 1 94 ? -3.548 -9.769 -20.266 1.00 81.19 94 GLU A CA 1
ATOM 721 C C . GLU A 1 94 ? -4.090 -9.660 -18.837 1.00 81.19 94 GLU A C 1
ATOM 723 O O . GLU A 1 94 ? -5.100 -10.269 -18.490 1.00 81.19 94 GLU A O 1
ATOM 728 N N . ALA A 1 95 ? -3.462 -8.826 -18.006 1.00 79.44 95 ALA A N 1
ATOM 729 C CA . ALA A 1 95 ? -3.924 -8.568 -16.650 1.00 79.44 95 ALA A CA 1
ATOM 730 C C . ALA A 1 95 ? -5.169 -7.661 -16.569 1.00 79.44 95 ALA A C 1
ATOM 732 O O . ALA A 1 95 ? -5.688 -7.467 -15.466 1.00 79.44 95 ALA A O 1
ATOM 733 N N . GLY A 1 96 ? -5.652 -7.102 -17.685 1.00 84.56 96 GLY A N 1
ATOM 734 C CA . GLY A 1 96 ? -6.812 -6.207 -17.744 1.00 84.56 96 GLY A CA 1
ATOM 735 C C . GLY A 1 96 ? -6.479 -4.715 -17.614 1.00 84.56 96 GLY A C 1
ATOM 736 O O . GLY A 1 96 ? -7.345 -3.917 -17.246 1.00 84.56 96 GLY A O 1
ATOM 737 N N . LEU A 1 97 ? -5.232 -4.320 -17.878 1.00 88.38 97 LEU A N 1
ATOM 738 C CA . LEU A 1 97 ? -4.763 -2.934 -17.839 1.00 88.38 97 LEU A CA 1
ATOM 739 C C . LEU A 1 97 ? -4.343 -2.468 -19.235 1.00 88.38 97 LEU A C 1
ATOM 741 O O . LEU A 1 97 ? -3.624 -3.158 -19.948 1.00 88.38 97 LEU A O 1
ATOM 745 N N . ARG A 1 98 ? -4.734 -1.253 -19.611 1.00 90.88 98 ARG A N 1
ATOM 746 C CA . ARG A 1 98 ? -4.296 -0.583 -20.836 1.00 90.88 98 ARG A CA 1
ATOM 747 C C . ARG A 1 98 ? -3.224 0.452 -20.486 1.00 90.88 98 ARG A C 1
ATOM 749 O O . ARG A 1 98 ? -3.572 1.470 -19.891 1.00 90.88 98 ARG A O 1
ATOM 756 N N . PRO A 1 99 ? -1.937 0.235 -20.807 1.00 91.88 99 PRO A N 1
ATOM 757 C CA . PRO A 1 99 ? -0.903 1.242 -20.577 1.00 91.88 99 PRO A CA 1
ATOM 758 C C . PRO A 1 99 ? -1.233 2.562 -21.284 1.00 91.88 99 PRO A C 1
ATOM 760 O O . PRO A 1 99 ? -1.589 2.559 -22.459 1.00 91.88 99 PRO A O 1
ATOM 763 N N . LEU A 1 100 ? -1.107 3.681 -20.569 1.00 90.62 100 LEU A N 1
ATOM 764 C CA . LEU A 1 100 ? -1.329 5.035 -21.103 1.00 90.62 100 LEU A CA 1
ATOM 765 C C . LEU A 1 100 ? -0.018 5.752 -21.446 1.00 90.62 100 LEU A C 1
ATOM 767 O O . LEU A 1 100 ? -0.022 6.802 -22.081 1.00 90.62 100 LEU A O 1
ATOM 771 N N . ALA A 1 101 ? 1.107 5.195 -21.004 1.00 89.19 101 ALA A N 1
ATOM 772 C CA . ALA A 1 101 ? 2.448 5.699 -21.259 1.00 89.19 101 ALA A CA 1
ATOM 773 C C . ALA A 1 101 ? 3.377 4.545 -21.678 1.00 89.19 101 ALA A C 1
ATOM 775 O O . ALA A 1 101 ? 3.074 3.386 -21.374 1.00 89.19 101 ALA A O 1
ATOM 776 N N . PRO A 1 102 ? 4.523 4.825 -22.324 1.00 87.31 102 PRO A N 1
ATOM 777 C CA . PRO A 1 102 ? 5.555 3.821 -22.575 1.00 87.31 102 PRO A CA 1
ATOM 778 C C . PRO A 1 102 ? 6.064 3.170 -21.281 1.00 87.31 102 PRO A C 1
ATOM 780 O O . PRO A 1 102 ? 6.033 3.783 -20.212 1.00 87.31 102 PRO A O 1
ATOM 783 N N . PHE A 1 103 ? 6.562 1.933 -21.378 1.00 84.56 103 PHE A N 1
ATOM 784 C CA . PHE A 1 103 ? 7.114 1.216 -20.228 1.00 84.56 103 PHE A CA 1
ATOM 785 C C . PHE A 1 103 ? 8.266 2.019 -19.587 1.00 84.56 103 PHE A C 1
ATOM 787 O O . PHE A 1 103 ? 9.236 2.333 -20.282 1.00 84.56 103 PHE A O 1
ATOM 794 N N . PRO A 1 104 ? 8.233 2.306 -18.268 1.00 81.19 104 PRO A N 1
ATOM 795 C CA . PRO A 1 104 ? 9.238 3.136 -17.587 1.00 81.19 104 PRO A CA 1
ATOM 796 C C . PRO A 1 104 ? 10.639 2.498 -17.489 1.00 81.19 104 PRO A C 1
ATOM 798 O O . PRO A 1 104 ? 11.528 3.040 -16.835 1.00 81.19 104 PRO A O 1
ATOM 801 N N . GLY A 1 105 ? 10.858 1.329 -18.100 1.00 78.00 105 GLY A N 1
ATOM 802 C CA . GLY A 1 105 ? 12.149 0.635 -18.128 1.00 78.00 105 GLY A CA 1
ATOM 803 C C . GLY A 1 105 ? 12.479 -0.148 -16.855 1.00 78.00 105 GLY A C 1
ATOM 804 O O . GLY A 1 105 ? 13.529 -0.787 -16.789 1.00 78.00 105 GLY A O 1
ATOM 805 N N . SER A 1 106 ? 11.589 -0.133 -15.859 1.00 79.69 106 SER A N 1
ATOM 806 C CA . SER A 1 106 ? 11.714 -0.879 -14.607 1.00 79.69 106 SER A CA 1
ATOM 807 C C . SER A 1 106 ? 10.388 -1.529 -14.240 1.00 79.69 106 SER A C 1
ATOM 809 O O . SER A 1 106 ? 9.352 -0.871 -14.206 1.00 79.69 106 SER A O 1
ATOM 811 N N . VAL A 1 107 ? 10.432 -2.816 -13.888 1.00 81.38 107 VAL A N 1
ATOM 812 C CA . VAL A 1 107 ? 9.247 -3.573 -13.454 1.00 81.38 107 VAL A CA 1
ATOM 813 C C . VAL A 1 107 ? 8.711 -3.113 -12.090 1.00 81.38 107 VAL A C 1
ATOM 815 O O . VAL A 1 107 ? 7.563 -3.389 -11.753 1.00 81.38 107 VAL A O 1
ATOM 818 N N . LYS A 1 108 ? 9.535 -2.405 -11.303 1.00 82.69 108 LYS A N 1
ATOM 819 C CA . LYS A 1 108 ? 9.191 -1.895 -9.964 1.00 82.69 108 LYS A CA 1
ATOM 820 C C . LYS A 1 108 ? 8.683 -0.451 -9.973 1.00 82.69 108 LYS A C 1
ATOM 822 O O . LYS A 1 108 ? 8.175 0.009 -8.955 1.00 82.69 108 LYS A O 1
ATOM 827 N N . ALA A 1 109 ? 8.851 0.268 -11.083 1.00 83.88 109 ALA A N 1
ATOM 828 C CA . ALA A 1 109 ? 8.370 1.639 -11.207 1.00 83.88 109 ALA A CA 1
ATOM 829 C C . ALA A 1 109 ? 6.847 1.669 -11.400 1.00 83.88 109 ALA A C 1
ATOM 831 O O . ALA A 1 109 ? 6.265 0.736 -11.958 1.00 83.88 109 ALA A O 1
ATOM 832 N N . GLY A 1 110 ? 6.214 2.750 -10.939 1.00 87.19 110 GLY A N 1
ATOM 833 C CA . GLY A 1 110 ? 4.813 3.026 -11.242 1.00 87.19 110 GLY A CA 1
ATOM 834 C C . GLY A 1 110 ? 4.629 3.293 -12.735 1.00 87.19 110 GLY A C 1
ATOM 835 O O . GLY A 1 110 ? 5.397 4.040 -13.342 1.00 87.19 110 GLY A O 1
ATOM 836 N N . TRP A 1 111 ? 3.618 2.665 -13.321 1.00 91.25 111 TRP A N 1
ATOM 837 C CA . TRP A 1 111 ? 3.288 2.728 -14.733 1.00 91.25 111 TRP A CA 1
ATOM 838 C C . TRP A 1 111 ? 1.818 3.114 -14.899 1.00 91.25 111 TRP A C 1
ATOM 840 O O . TRP A 1 111 ? 0.919 2.357 -14.524 1.00 91.25 111 TRP A O 1
ATOM 850 N N . LYS A 1 112 ? 1.586 4.306 -15.460 1.00 91.62 112 LYS A N 1
ATOM 851 C CA . LYS A 1 112 ? 0.246 4.834 -15.735 1.00 91.62 112 LYS A CA 1
ATOM 852 C C . LYS A 1 112 ? -0.498 3.927 -16.712 1.00 91.62 112 LYS A C 1
ATOM 854 O O . LYS A 1 112 ? -0.061 3.737 -17.850 1.00 91.62 112 LYS A O 1
ATOM 859 N N . ALA A 1 113 ? -1.636 3.408 -16.274 1.00 91.56 113 ALA A N 1
ATOM 860 C CA . ALA A 1 113 ? -2.510 2.554 -17.063 1.00 91.56 113 ALA A CA 1
ATOM 861 C C . ALA A 1 113 ? -3.983 2.843 -16.758 1.00 91.56 113 ALA A C 1
ATOM 863 O O . ALA A 1 113 ? -4.321 3.407 -15.727 1.00 91.56 113 ALA A O 1
ATOM 864 N N . GLU A 1 114 ? -4.876 2.431 -17.641 1.00 88.44 114 GLU A N 1
ATOM 865 C CA . GLU A 1 114 ? -6.319 2.447 -17.437 1.00 88.44 114 GLU A CA 1
ATOM 866 C C . GLU A 1 114 ? -6.801 1.023 -17.172 1.00 88.44 114 GLU A C 1
ATOM 868 O O . GLU A 1 114 ? -6.430 0.087 -17.881 1.00 88.44 114 GLU A O 1
ATOM 873 N N . HIS A 1 115 ? -7.626 0.826 -16.150 1.00 86.25 115 HIS A N 1
ATOM 874 C CA . HIS A 1 115 ? -8.231 -0.478 -15.917 1.00 86.25 115 HIS A CA 1
ATOM 875 C C . HIS A 1 115 ? -9.400 -0.702 -16.874 1.00 86.25 115 HIS A C 1
ATOM 877 O O . HIS A 1 115 ? -10.407 -0.003 -16.791 1.00 86.25 115 HIS A O 1
ATOM 883 N N . ILE A 1 116 ? -9.290 -1.714 -17.738 1.00 83.00 116 ILE A N 1
ATOM 884 C CA . ILE A 1 116 ? -10.225 -1.943 -18.849 1.00 83.00 116 ILE A CA 1
ATOM 885 C C . ILE A 1 116 ? -11.661 -2.132 -18.345 1.00 83.00 116 ILE A C 1
ATOM 887 O O . ILE A 1 116 ? -12.591 -1.607 -18.945 1.00 83.00 116 ILE A O 1
ATOM 891 N N . ALA A 1 117 ? -11.853 -2.826 -17.218 1.00 71.06 117 ALA A N 1
ATOM 892 C CA . ALA A 1 117 ? -13.197 -3.127 -16.729 1.00 71.06 117 ALA A CA 1
ATOM 893 C C . ALA A 1 117 ? -13.934 -1.925 -16.105 1.00 71.06 117 ALA A C 1
ATOM 895 O O . ALA A 1 117 ? -15.156 -1.963 -16.015 1.00 71.06 117 ALA A O 1
ATOM 896 N N . CYS A 1 118 ? -13.235 -0.879 -15.639 1.00 73.75 118 CYS A N 1
ATOM 897 C CA . CYS A 1 118 ? -13.888 0.296 -15.032 1.00 73.75 118 CYS A CA 1
ATOM 898 C C . CYS A 1 118 ? -13.542 1.640 -15.675 1.00 73.75 118 CYS A C 1
ATOM 900 O O . CYS A 1 118 ? -14.066 2.661 -15.234 1.00 73.75 118 CYS A O 1
ATOM 902 N N . GLY A 1 119 ? -12.638 1.662 -16.655 1.00 80.38 119 GLY A N 1
ATOM 903 C CA . GLY A 1 119 ? -12.209 2.864 -17.369 1.00 80.38 119 GLY A CA 1
ATOM 904 C C . GLY A 1 119 ? -11.414 3.871 -16.532 1.00 80.38 119 GLY A C 1
ATOM 905 O O . GLY A 1 119 ? -11.116 4.962 -17.007 1.00 80.38 119 GLY A O 1
ATOM 906 N N . LYS A 1 120 ? -11.071 3.558 -15.274 1.00 80.25 120 LYS A N 1
ATOM 907 C CA . LYS A 1 120 ? -10.330 4.483 -14.403 1.00 80.25 120 LYS A CA 1
ATOM 908 C C . LYS A 1 120 ? -8.823 4.314 -14.540 1.00 80.25 120 LYS A C 1
ATOM 910 O O . LYS A 1 120 ? -8.316 3.193 -14.628 1.00 80.25 120 LYS A O 1
ATOM 915 N N . GLN A 1 121 ? -8.115 5.439 -14.482 1.00 88.19 121 GLN A N 1
ATOM 916 C CA . GLN A 1 121 ? -6.656 5.477 -14.480 1.00 88.19 121 GLN A CA 1
ATOM 917 C C . GLN A 1 121 ? -6.098 4.983 -13.140 1.00 88.19 121 GLN A C 1
ATOM 919 O O . GLN A 1 121 ? -6.639 5.284 -12.078 1.00 88.19 121 GLN A O 1
ATOM 924 N N . VAL A 1 122 ? -5.018 4.212 -13.200 1.00 85.56 122 VAL A N 1
ATOM 925 C CA . VAL A 1 122 ? -4.314 3.620 -12.064 1.00 85.56 122 VAL A CA 1
ATOM 926 C C . VAL A 1 122 ? -2.808 3.637 -12.318 1.00 85.56 122 VAL A C 1
ATOM 928 O O . VAL A 1 122 ? -2.349 3.456 -13.447 1.00 85.56 122 VAL A O 1
ATOM 931 N N . ASP A 1 123 ? -2.028 3.791 -11.252 1.00 89.31 123 ASP A N 1
ATOM 932 C CA . ASP A 1 123 ? -0.582 3.585 -11.291 1.00 89.31 123 ASP A CA 1
ATOM 933 C C . ASP A 1 123 ? -0.275 2.126 -10.937 1.00 89.31 123 ASP A C 1
ATOM 935 O O . ASP A 1 123 ? -0.338 1.703 -9.779 1.00 89.31 123 ASP A O 1
ATOM 939 N N . ALA A 1 124 ? 0.017 1.323 -11.958 1.00 86.31 124 ALA A N 1
ATOM 940 C CA . ALA A 1 124 ? 0.312 -0.094 -11.807 1.00 86.31 124 ALA A CA 1
ATOM 941 C C . ALA A 1 124 ? 1.815 -0.333 -11.641 1.00 86.31 124 ALA A C 1
ATOM 943 O O . ALA A 1 124 ? 2.638 0.368 -12.215 1.00 86.31 124 ALA A O 1
ATOM 944 N N . VAL A 1 125 ? 2.191 -1.366 -10.891 1.00 90.25 125 VAL A N 1
ATOM 945 C CA . VAL A 1 125 ? 3.585 -1.827 -10.811 1.00 90.25 125 VAL A CA 1
ATOM 946 C C . VAL A 1 125 ? 3.655 -3.195 -11.471 1.00 90.25 125 VAL A C 1
ATOM 948 O O . VAL A 1 125 ? 3.013 -4.129 -10.987 1.00 90.25 125 VAL A O 1
ATOM 951 N N . LEU A 1 126 ? 4.420 -3.318 -12.558 1.00 85.75 126 LEU A N 1
ATOM 952 C CA . LEU A 1 126 ? 4.457 -4.528 -13.387 1.00 85.75 126 LEU A CA 1
ATOM 953 C C . LEU A 1 126 ? 4.865 -5.777 -12.591 1.00 85.75 126 LEU A C 1
ATOM 955 O O . LEU A 1 126 ? 4.253 -6.824 -12.750 1.00 85.75 126 LEU A O 1
ATOM 959 N N . ASP A 1 127 ? 5.816 -5.660 -11.663 1.00 84.00 127 ASP A N 1
ATOM 960 C CA . ASP A 1 127 ? 6.214 -6.745 -10.753 1.00 84.00 127 ASP A CA 1
ATOM 961 C C . ASP A 1 127 ? 5.024 -7.280 -9.932 1.00 84.00 127 ASP A C 1
ATOM 963 O O . ASP A 1 127 ? 4.793 -8.486 -9.848 1.00 84.00 127 ASP A O 1
ATOM 967 N N . LYS A 1 128 ? 4.184 -6.378 -9.405 1.00 82.94 128 LYS A N 1
ATOM 968 C CA . LYS A 1 128 ? 2.970 -6.759 -8.668 1.00 82.94 128 LYS A CA 1
ATOM 969 C C . LYS A 1 128 ? 1.927 -7.398 -9.583 1.00 82.94 128 LYS A C 1
ATOM 971 O O . LYS A 1 128 ? 1.203 -8.286 -9.137 1.00 82.94 128 LYS A O 1
ATOM 976 N N . VAL A 1 129 ? 1.830 -6.942 -10.832 1.00 84.62 129 VAL A N 1
ATOM 977 C CA . VAL A 1 129 ? 0.920 -7.510 -11.838 1.00 84.62 129 VAL A CA 1
ATOM 978 C C . VAL A 1 129 ? 1.346 -8.935 -12.193 1.00 84.62 129 VAL A C 1
ATOM 980 O O . VAL A 1 129 ? 0.509 -9.831 -12.143 1.00 84.62 129 VAL A O 1
ATOM 983 N N . ILE A 1 130 ? 2.639 -9.167 -12.435 1.00 81.31 130 ILE A N 1
ATOM 984 C CA . ILE A 1 130 ? 3.209 -10.495 -12.710 1.00 81.31 130 ILE A CA 1
ATOM 985 C C . ILE A 1 130 ? 2.946 -11.451 -11.541 1.00 81.31 130 ILE A C 1
ATOM 987 O O . ILE A 1 130 ? 2.438 -12.553 -11.743 1.00 81.31 130 ILE A O 1
ATOM 991 N N . GLN A 1 131 ? 3.229 -11.020 -10.308 1.00 72.00 131 GLN A N 1
ATOM 992 C CA . GLN A 1 131 ? 3.037 -11.847 -9.110 1.00 72.00 131 GLN A CA 1
ATOM 993 C C . GLN A 1 131 ? 1.568 -12.217 -8.873 1.00 72.00 131 GLN A C 1
ATOM 995 O O . GLN A 1 131 ? 1.264 -13.333 -8.460 1.00 72.00 131 GLN A O 1
ATOM 1000 N N . ARG A 1 132 ? 0.645 -11.276 -9.105 1.00 74.06 132 ARG A N 1
ATOM 1001 C CA . ARG A 1 132 ? -0.786 -11.459 -8.812 1.00 74.06 132 ARG A CA 1
ATOM 1002 C C . ARG A 1 132 ? -1.581 -12.022 -9.986 1.00 74.06 132 ARG A C 1
ATOM 1004 O O . ARG A 1 132 ? -2.722 -12.422 -9.773 1.00 74.06 132 ARG A O 1
ATOM 1011 N N . ARG A 1 133 ? -1.016 -11.996 -11.198 1.00 72.25 133 ARG A N 1
ATOM 1012 C CA . ARG A 1 133 ? -1.661 -12.369 -12.469 1.00 72.25 133 ARG A CA 1
ATOM 1013 C C . ARG A 1 133 ? -3.017 -11.680 -12.701 1.00 72.25 133 ARG A C 1
ATOM 1015 O O . ARG A 1 133 ? -3.924 -12.270 -13.274 1.00 72.25 133 ARG A O 1
ATOM 1022 N N . ARG A 1 134 ? -3.186 -10.446 -12.203 1.00 73.69 134 ARG A N 1
ATOM 1023 C CA . ARG A 1 134 ? -4.411 -9.636 -12.360 1.00 73.69 134 ARG A CA 1
ATOM 1024 C C . ARG A 1 134 ? -4.161 -8.145 -12.135 1.00 73.69 134 ARG A C 1
ATOM 1026 O O . ARG A 1 134 ? -3.255 -7.777 -11.382 1.00 73.69 134 ARG A O 1
ATOM 1033 N N . ALA A 1 135 ? -5.027 -7.298 -12.694 1.00 71.19 135 ALA A N 1
ATOM 1034 C CA . ALA A 1 135 ? -5.067 -5.867 -12.413 1.00 71.19 135 ALA A CA 1
ATOM 1035 C C . ALA A 1 135 ? -5.297 -5.582 -10.920 1.00 71.19 135 ALA A C 1
ATOM 1037 O O . ALA A 1 135 ? -6.183 -6.145 -10.274 1.00 71.19 135 ALA A O 1
ATOM 1038 N N . SER A 1 136 ? -4.527 -4.643 -10.370 1.00 66.50 136 SER A N 1
ATOM 1039 C CA . SER A 1 136 ? -4.733 -4.103 -9.023 1.00 66.50 136 SER A CA 1
ATOM 1040 C C . SER A 1 136 ? -5.393 -2.729 -9.120 1.00 66.50 136 SER A C 1
ATOM 1042 O O . SER A 1 136 ? -4.750 -1.713 -8.875 1.00 66.50 136 SER A O 1
ATOM 1044 N N . CYS A 1 137 ? -6.668 -2.681 -9.509 1.00 75.62 137 CYS A N 1
ATOM 1045 C CA . CYS A 1 137 ? -7.401 -1.420 -9.583 1.00 75.62 137 CYS A CA 1
ATOM 1046 C C . CYS A 1 137 ? -7.984 -1.046 -8.213 1.00 75.62 137 CYS A C 1
ATOM 1048 O O . CYS A 1 137 ? -8.899 -1.714 -7.732 1.00 75.62 137 CYS A O 1
ATOM 1050 N N . ILE A 1 138 ? -7.500 0.051 -7.614 1.00 66.06 138 ILE A N 1
ATOM 1051 C CA . ILE A 1 138 ? -7.998 0.578 -6.329 1.00 66.06 138 ILE A CA 1
ATOM 1052 C C . ILE A 1 138 ? -9.504 0.892 -6.360 1.00 66.06 138 ILE A C 1
ATOM 1054 O O . ILE A 1 138 ? -10.191 0.777 -5.352 1.00 66.06 138 ILE A O 1
ATOM 1058 N N . HIS A 1 139 ? -10.042 1.224 -7.534 1.00 67.31 139 HIS A N 1
ATOM 1059 C CA . HIS A 1 139 ? -11.458 1.538 -7.703 1.00 67.31 139 HIS A CA 1
ATOM 1060 C C . HIS A 1 139 ? -12.353 0.305 -7.870 1.00 67.31 139 HIS A C 1
ATOM 1062 O O . HIS A 1 139 ? -13.564 0.414 -7.705 1.00 67.31 139 HIS A O 1
ATOM 1068 N N . CYS A 1 140 ? -11.777 -0.853 -8.206 1.00 63.59 140 CYS A N 1
ATOM 1069 C CA . CYS A 1 140 ? -12.510 -2.109 -8.389 1.00 63.59 140 CYS A CA 1
ATOM 1070 C C . CYS A 1 140 ? -12.289 -3.103 -7.256 1.00 63.59 140 CYS A C 1
ATOM 1072 O O . CYS A 1 140 ? -12.782 -4.230 -7.348 1.00 63.59 140 CYS A O 1
ATOM 1074 N N . VAL A 1 141 ? -11.543 -2.737 -6.209 1.00 62.41 141 VAL A N 1
ATOM 1075 C CA . VAL A 1 141 ? -11.372 -3.634 -5.069 1.00 62.41 141 VAL A CA 1
ATOM 1076 C C . VAL A 1 141 ? -12.760 -3.877 -4.469 1.00 62.41 141 VAL A C 1
ATOM 1078 O O . VAL A 1 141 ? -13.379 -2.984 -3.896 1.00 62.41 141 VAL A O 1
ATOM 1081 N N . ARG A 1 142 ? -13.285 -5.097 -4.663 1.00 50.25 142 ARG A N 1
ATOM 1082 C CA . ARG A 1 142 ? -14.585 -5.532 -4.116 1.00 50.25 142 ARG A CA 1
ATOM 1083 C C . ARG A 1 142 ? -14.597 -5.489 -2.585 1.00 50.25 142 ARG A C 1
ATOM 1085 O O . ARG A 1 142 ? -15.662 -5.363 -1.988 1.00 50.25 142 ARG A O 1
ATOM 1092 N N . TYR A 1 143 ? -13.408 -5.577 -1.996 1.00 55.62 143 TYR A N 1
ATOM 1093 C CA . TYR A 1 143 ? -13.121 -5.574 -0.570 1.00 55.62 143 TYR A CA 1
ATOM 1094 C C . TYR A 1 143 ? -12.389 -4.285 -0.191 1.00 55.62 143 TYR A C 1
ATOM 1096 O O . TYR A 1 143 ? -11.552 -3.803 -0.944 1.00 55.62 143 TYR A O 1
ATOM 1104 N N . GLY A 1 144 ? -12.670 -3.736 0.983 1.00 69.56 144 GLY A N 1
ATOM 1105 C CA . GLY A 1 144 ? -12.082 -2.474 1.430 1.00 69.56 144 GLY A CA 1
ATOM 1106 C C . GLY A 1 144 ? -13.144 -1.437 1.759 1.00 69.56 144 GLY A C 1
ATOM 1107 O O . GLY A 1 144 ? -14.325 -1.613 1.461 1.00 69.56 144 GLY A O 1
ATOM 1108 N N . PHE A 1 145 ? -12.707 -0.379 2.429 1.00 81.75 145 PHE A N 1
ATOM 1109 C CA . PHE A 1 145 ? -13.590 0.661 2.925 1.00 81.75 145 PHE A CA 1
ATOM 1110 C C . PHE A 1 145 ? -14.166 1.504 1.775 1.00 81.75 145 PHE A C 1
ATOM 1112 O O . PHE A 1 145 ? -13.428 2.002 0.926 1.00 81.75 145 PHE A O 1
ATOM 1119 N N . LYS A 1 146 ? -15.488 1.676 1.755 1.00 86.62 146 LYS A N 1
ATOM 1120 C CA . LYS A 1 146 ? -16.249 2.477 0.792 1.00 86.62 146 LYS A CA 1
ATOM 1121 C C . LYS A 1 146 ? -16.769 3.739 1.492 1.00 86.62 146 LYS A C 1
ATOM 1123 O O . LYS A 1 146 ? -17.685 3.624 2.306 1.00 86.62 146 LYS A O 1
ATOM 1128 N N . PRO A 1 147 ? -16.252 4.937 1.166 1.00 83.31 147 PRO A N 1
ATOM 1129 C CA . PRO A 1 147 ? -16.609 6.169 1.880 1.00 83.31 147 PRO A CA 1
ATOM 1130 C C . PRO A 1 147 ? -18.077 6.589 1.730 1.00 83.31 147 PRO A C 1
ATOM 1132 O O . PRO A 1 147 ? -18.629 7.238 2.612 1.00 83.31 147 PRO A O 1
ATOM 1135 N N . GLY A 1 148 ? -18.723 6.196 0.630 1.00 86.12 148 GLY A N 1
ATOM 1136 C CA . GLY A 1 148 ? -20.134 6.494 0.372 1.00 86.12 148 GLY A CA 1
ATOM 1137 C C . GLY A 1 148 ? -21.137 5.587 1.092 1.00 86.12 148 GLY A C 1
ATOM 1138 O O . GLY A 1 148 ? -22.332 5.773 0.906 1.00 86.12 148 GLY A O 1
ATOM 1139 N N . LEU A 1 149 ? -20.689 4.596 1.871 1.00 88.56 149 LEU A N 1
ATOM 1140 C CA . LEU A 1 149 ? -21.570 3.702 2.630 1.00 88.56 149 LEU A CA 1
ATOM 1141 C C . LEU A 1 149 ? -21.524 4.021 4.134 1.00 88.56 149 LEU A C 1
ATOM 1143 O O . LEU A 1 149 ? -20.519 4.566 4.602 1.00 88.56 149 LEU A O 1
ATOM 1147 N N . PRO A 1 150 ? -22.564 3.644 4.906 1.00 94.75 150 PRO A N 1
ATOM 1148 C CA . PRO A 1 150 ? -22.512 3.664 6.364 1.00 94.75 150 PRO A CA 1
ATOM 1149 C C . PRO A 1 150 ? -21.282 2.931 6.904 1.00 94.75 150 PRO A C 1
ATOM 1151 O O . PRO A 1 150 ? -20.830 1.912 6.358 1.00 94.75 150 PRO A O 1
ATOM 1154 N N . ALA A 1 151 ? -20.711 3.485 7.966 1.00 95.88 151 ALA A N 1
ATOM 1155 C CA . ALA A 1 151 ? -19.466 3.020 8.541 1.00 95.88 151 ALA A CA 1
ATOM 1156 C C . ALA A 1 151 ? -19.449 3.158 10.061 1.00 95.88 151 ALA A C 1
ATOM 1158 O O . ALA A 1 151 ? -20.254 3.860 10.669 1.00 95.88 151 ALA A O 1
ATOM 1159 N N . PHE A 1 152 ? -18.459 2.510 10.658 1.00 96.81 152 PHE A N 1
ATOM 1160 C CA . PHE A 1 152 ? -18.105 2.665 12.054 1.00 96.81 152 PHE A CA 1
ATOM 1161 C C . PHE A 1 152 ? -16.670 3.162 12.159 1.00 96.81 152 PHE A C 1
ATOM 1163 O O . PHE A 1 152 ? -15.793 2.647 11.463 1.00 96.81 152 PHE A O 1
ATOM 1170 N N . LEU A 1 153 ? -16.441 4.114 13.063 1.00 97.69 153 LEU A N 1
ATOM 1171 C CA . LEU A 1 153 ? -15.144 4.305 13.706 1.00 97.69 153 LEU A CA 1
ATOM 1172 C C . LEU A 1 153 ? -15.132 3.454 14.976 1.00 97.69 153 LEU A C 1
ATOM 1174 O O . LEU A 1 153 ? -16.091 3.489 15.750 1.00 97.69 153 LEU A O 1
ATOM 1178 N N . TYR A 1 154 ? -14.061 2.705 15.211 1.00 97.81 154 TYR A N 1
ATOM 1179 C CA . TYR A 1 154 ? -13.924 1.856 16.389 1.00 97.81 154 TYR A CA 1
ATOM 1180 C C . TYR A 1 154 ? -12.565 2.024 17.073 1.00 97.81 154 TYR A C 1
ATOM 1182 O O . TYR A 1 154 ? -11.550 2.299 16.436 1.00 97.81 154 TYR A O 1
ATOM 1190 N N . LEU A 1 155 ? -12.568 1.833 18.393 1.00 98.12 155 LEU A N 1
ATOM 1191 C CA . LEU A 1 155 ? -11.387 1.733 19.246 1.00 98.12 155 LEU A CA 1
ATOM 1192 C C . LEU A 1 155 ? -11.390 0.354 19.908 1.00 98.12 155 LEU A C 1
ATOM 1194 O O . LEU A 1 155 ? -12.386 -0.039 20.522 1.00 98.12 155 LEU A O 1
ATOM 1198 N N . MET A 1 156 ? -10.278 -0.367 19.809 1.00 97.88 156 MET A N 1
ATOM 1199 C CA . MET A 1 156 ? -10.098 -1.695 20.399 1.00 97.88 156 MET A CA 1
ATOM 1200 C C . MET A 1 156 ? -8.789 -1.773 21.183 1.00 97.88 156 MET A C 1
ATOM 1202 O O . MET A 1 156 ? -7.866 -1.002 20.933 1.00 97.88 156 MET A O 1
ATOM 1206 N N . VAL A 1 157 ? -8.694 -2.726 22.109 1.00 97.75 157 VAL A N 1
ATOM 1207 C CA . VAL A 1 157 ? -7.471 -3.009 22.876 1.00 97.75 157 VAL A CA 1
ATOM 1208 C C . VAL A 1 157 ? -7.125 -4.488 22.853 1.00 97.75 157 VAL A C 1
ATOM 1210 O O . VAL A 1 157 ? -8.011 -5.336 22.893 1.00 97.75 157 VAL A O 1
ATOM 1213 N N . HIS A 1 158 ? -5.837 -4.802 22.853 1.00 97.06 158 HIS A N 1
ATOM 1214 C CA . HIS A 1 158 ? -5.320 -6.151 23.021 1.00 97.06 158 HIS A CA 1
ATOM 1215 C C . HIS A 1 158 ? -4.472 -6.209 24.293 1.00 97.06 158 HIS A C 1
ATOM 1217 O O . HIS A 1 158 ? -3.308 -5.814 24.299 1.00 97.06 158 HIS A O 1
ATOM 1223 N N . ILE A 1 159 ? -5.059 -6.706 25.387 1.00 93.75 159 ILE A N 1
ATOM 1224 C CA . ILE A 1 159 ? -4.446 -6.645 26.726 1.00 93.75 159 ILE A CA 1
ATOM 1225 C C . ILE A 1 159 ? -3.104 -7.381 26.775 1.00 93.75 159 ILE A C 1
ATOM 1227 O O . ILE A 1 159 ? -2.136 -6.832 27.285 1.00 93.75 159 ILE A O 1
ATOM 1231 N N . ALA A 1 160 ? -3.016 -8.578 26.187 1.00 93.62 160 ALA A N 1
ATOM 1232 C CA . ALA A 1 160 ? -1.782 -9.368 26.215 1.00 93.62 160 ALA A CA 1
ATOM 1233 C C . ALA A 1 160 ? -0.644 -8.769 25.368 1.00 93.62 160 ALA A C 1
ATOM 1235 O O . ALA A 1 160 ? 0.512 -9.086 25.608 1.00 93.62 160 ALA A O 1
ATOM 1236 N N . LEU A 1 161 ? -0.965 -7.891 24.409 1.00 94.56 161 LEU A N 1
ATOM 1237 C CA . LEU A 1 161 ? 0.033 -7.175 23.603 1.00 94.56 161 LEU A CA 1
ATOM 1238 C C . LEU A 1 161 ? 0.260 -5.754 24.133 1.00 94.56 161 LEU A C 1
ATOM 1240 O O . LEU A 1 161 ? 1.072 -5.023 23.585 1.00 94.56 161 LEU A O 1
ATOM 1244 N N . GLY A 1 162 ? -0.482 -5.336 25.166 1.00 95.75 162 GLY A N 1
ATOM 1245 C CA . GLY A 1 162 ? -0.408 -3.978 25.689 1.00 95.75 162 GLY A CA 1
ATOM 1246 C C . GLY A 1 162 ? -0.703 -2.908 24.637 1.00 95.75 162 GLY A C 1
ATOM 1247 O O . GLY A 1 162 ? -0.109 -1.841 24.702 1.00 95.75 162 GLY A O 1
ATOM 1248 N N . ALA A 1 163 ? -1.592 -3.167 23.672 1.00 97.12 163 ALA A N 1
ATOM 1249 C CA . ALA A 1 163 ? -1.794 -2.286 22.520 1.00 97.12 163 ALA A CA 1
ATOM 1250 C C . ALA A 1 163 ? -3.245 -1.825 22.356 1.00 97.12 163 ALA A C 1
ATOM 1252 O O . ALA A 1 163 ? -4.191 -2.537 22.701 1.00 97.12 163 ALA A O 1
ATOM 1253 N N . ALA A 1 164 ? -3.417 -0.639 21.780 1.00 97.38 164 ALA A N 1
ATOM 1254 C CA . ALA A 1 164 ? -4.692 -0.103 21.330 1.00 97.38 164 ALA A CA 1
ATOM 1255 C C . ALA A 1 164 ? -4.693 0.089 19.814 1.00 97.38 164 ALA A C 1
ATOM 1257 O O . ALA A 1 164 ? -3.652 0.323 19.206 1.00 97.38 164 ALA A O 1
ATOM 1258 N N . LYS A 1 165 ? -5.880 0.007 19.214 1.00 96.31 165 LYS A N 1
ATOM 1259 C CA . LYS A 1 165 ? -6.105 0.180 17.782 1.00 96.31 165 LYS A CA 1
ATOM 1260 C C . LYS A 1 165 ? -7.279 1.109 17.531 1.00 96.31 165 LYS A C 1
ATOM 1262 O O . LYS A 1 165 ? -8.361 0.867 18.064 1.00 96.31 165 LYS A O 1
ATOM 1267 N N . VAL A 1 166 ? -7.086 2.082 16.645 1.00 97.62 166 VAL A N 1
ATOM 1268 C CA . VAL A 1 166 ? -8.185 2.789 15.978 1.00 97.62 166 VAL A CA 1
ATOM 1269 C C . VAL A 1 166 ? -8.395 2.191 14.586 1.00 97.62 166 VAL A C 1
ATOM 1271 O O . VAL A 1 166 ? -7.462 1.664 13.969 1.00 97.62 166 VAL A O 1
ATOM 1274 N N . GLY A 1 167 ? -9.635 2.180 14.115 1.00 94.62 167 GLY A N 1
ATOM 1275 C CA . GLY A 1 167 ? -9.943 1.673 12.787 1.00 94.62 167 GLY A CA 1
ATOM 1276 C C . GLY A 1 167 ? -11.314 2.091 12.282 1.00 94.62 167 GLY A C 1
ATOM 1277 O O . GLY A 1 167 ? -12.205 2.423 13.067 1.00 94.62 167 GLY A O 1
ATOM 1278 N N . ILE A 1 168 ? -11.492 2.001 10.966 1.00 95.56 168 ILE A N 1
ATOM 1279 C CA . ILE A 1 168 ? -12.794 2.133 10.310 1.00 95.56 168 ILE A CA 1
ATOM 1280 C C . ILE A 1 168 ? -13.205 0.872 9.564 1.00 95.56 168 ILE A C 1
ATOM 1282 O O . ILE A 1 168 ? -12.391 0.105 9.039 1.00 95.56 168 ILE A O 1
ATOM 1286 N N . CYS A 1 169 ? -14.513 0.666 9.464 1.00 93.88 169 CYS A N 1
ATOM 1287 C CA . CYS A 1 169 ? -15.076 -0.355 8.596 1.00 93.88 169 CYS A CA 1
ATOM 1288 C C . CYS A 1 169 ? -16.481 0.025 8.131 1.00 93.88 169 CYS A C 1
ATOM 1290 O O . CYS A 1 169 ? -17.214 0.688 8.861 1.00 93.88 169 CYS A O 1
ATOM 1292 N N . ASN A 1 170 ? -16.885 -0.423 6.940 1.00 94.00 170 ASN A N 1
ATOM 1293 C CA . ASN A 1 170 ? -18.294 -0.344 6.565 1.00 94.00 170 ASN A CA 1
ATOM 1294 C C . ASN A 1 170 ? -19.128 -1.307 7.405 1.00 94.00 170 ASN A C 1
ATOM 1296 O O . ASN A 1 170 ? -18.641 -2.360 7.841 1.00 94.00 170 ASN A O 1
ATOM 1300 N N . GLU A 1 171 ? -20.397 -0.962 7.576 1.00 92.38 171 GLU A N 1
ATOM 1301 C CA . GLU A 1 171 ? -21.381 -1.858 8.165 1.00 92.38 171 GLU A CA 1
ATOM 1302 C C . GLU A 1 171 ? -21.453 -3.186 7.387 1.00 92.38 171 GLU A C 1
ATOM 1304 O O . GLU A 1 171 ? -21.326 -3.220 6.162 1.00 92.38 171 GLU A O 1
ATOM 1309 N N . GLY A 1 172 ? -21.555 -4.307 8.107 1.00 86.94 172 GLY A N 1
ATOM 1310 C CA . GLY A 1 172 ? -21.595 -5.649 7.510 1.00 86.94 172 GLY A CA 1
ATOM 1311 C C . GLY A 1 172 ? -20.258 -6.202 6.991 1.00 86.94 172 GLY A C 1
ATOM 1312 O O . GLY A 1 172 ? -20.221 -7.330 6.510 1.00 86.94 172 GLY A O 1
ATOM 1313 N N . SER A 1 173 ? -19.142 -5.473 7.114 1.00 86.81 173 SER A N 1
ATOM 1314 C CA . SER A 1 173 ? -17.835 -5.926 6.594 1.00 86.81 173 SER A CA 1
ATOM 1315 C C . SER A 1 173 ? -17.179 -7.082 7.365 1.00 86.81 173 SER A C 1
ATOM 1317 O O . SER A 1 173 ? -16.230 -7.674 6.863 1.00 86.81 173 SER A O 1
ATOM 1319 N N . GLY A 1 174 ? -17.623 -7.380 8.592 1.00 88.19 174 GLY A N 1
ATOM 1320 C CA . GLY A 1 174 ? -17.023 -8.409 9.457 1.00 88.19 174 GLY A CA 1
ATOM 1321 C C . GLY A 1 174 ? -15.694 -8.018 10.121 1.00 88.19 174 GLY A C 1
ATOM 1322 O O . GLY A 1 174 ? -15.225 -8.739 10.997 1.00 88.19 174 GLY A O 1
ATOM 1323 N N . ARG A 1 175 ? -15.119 -6.852 9.794 1.00 89.94 175 ARG A N 1
ATOM 1324 C CA . ARG A 1 175 ? -13.759 -6.463 10.210 1.00 89.94 175 ARG A CA 1
ATOM 1325 C C . ARG A 1 175 ? -13.547 -6.384 11.726 1.00 89.94 175 ARG A C 1
ATOM 1327 O O . ARG A 1 175 ? -12.499 -6.793 12.214 1.00 89.94 175 ARG A O 1
ATOM 1334 N N . ILE A 1 176 ? -14.534 -5.895 12.478 1.00 93.12 176 ILE A N 1
ATOM 1335 C CA . ILE A 1 176 ? -14.462 -5.867 13.950 1.00 93.12 176 ILE A CA 1
ATOM 1336 C C . ILE A 1 176 ? -14.411 -7.300 14.497 1.00 93.12 176 ILE A C 1
ATOM 1338 O O . ILE A 1 176 ? -13.508 -7.621 15.264 1.00 93.12 176 ILE A O 1
ATOM 1342 N N . ARG A 1 177 ? -15.290 -8.188 14.009 1.00 92.19 177 ARG A N 1
ATOM 1343 C CA . ARG A 1 177 ? -15.316 -9.610 14.400 1.00 92.19 177 ARG A CA 1
ATOM 1344 C C . ARG A 1 177 ? -14.000 -10.316 14.076 1.00 92.19 177 ARG A C 1
ATOM 1346 O O . ARG A 1 177 ? -13.557 -11.174 14.833 1.00 92.19 177 ARG A O 1
ATOM 1353 N N . ASP A 1 178 ? -13.353 -9.965 12.967 1.00 88.12 178 ASP A N 1
ATOM 1354 C CA . ASP A 1 178 ? -12.036 -10.503 12.615 1.00 88.12 178 ASP A CA 1
ATOM 1355 C C . ASP A 1 178 ? -10.976 -10.123 13.649 1.00 88.12 178 ASP A C 1
ATOM 1357 O O . ASP A 1 178 ? -10.213 -10.984 14.085 1.00 88.12 178 ASP A O 1
ATOM 1361 N N . HIS A 1 179 ? -10.943 -8.866 14.095 1.00 93.00 179 HIS A N 1
ATOM 1362 C CA . HIS A 1 179 ? -10.041 -8.451 15.168 1.00 93.00 179 HIS A CA 1
ATOM 1363 C C . HIS A 1 179 ? -10.390 -9.125 16.501 1.00 93.00 179 HIS A C 1
ATOM 1365 O O . HIS A 1 179 ? -9.481 -9.594 17.185 1.00 93.00 179 HIS A O 1
ATOM 1371 N N . GLU A 1 180 ? -11.675 -9.250 16.840 1.00 94.56 180 GLU A N 1
ATOM 1372 C CA . GLU A 1 180 ? -12.122 -9.913 18.074 1.00 94.56 180 GLU A CA 1
ATOM 1373 C C . GLU A 1 180 ? -11.670 -11.369 18.162 1.00 94.56 180 GLU A C 1
ATOM 1375 O O . GLU A 1 180 ? -11.140 -11.795 19.189 1.00 94.56 180 GLU A O 1
ATOM 1380 N N . ARG A 1 181 ? -11.772 -12.117 17.056 1.00 93.00 181 ARG A N 1
ATOM 1381 C CA . ARG A 1 181 ? -11.253 -13.494 16.966 1.00 93.00 181 ARG A CA 1
ATOM 1382 C C . ARG A 1 181 ? -9.742 -13.589 17.197 1.00 93.00 181 ARG A C 1
ATOM 1384 O O . ARG A 1 181 ? -9.257 -14.652 17.562 1.00 93.00 181 ARG A O 1
ATOM 1391 N N . ASN A 1 182 ? -9.016 -12.490 17.010 1.00 92.31 182 ASN A N 1
ATOM 1392 C CA . ASN A 1 182 ? -7.578 -12.372 17.239 1.00 92.31 182 ASN A CA 1
ATOM 1393 C C . ASN A 1 182 ? -7.256 -11.638 18.557 1.00 92.31 182 ASN A C 1
ATOM 1395 O O . ASN A 1 182 ? -6.240 -10.956 18.646 1.00 92.31 182 ASN A O 1
ATOM 1399 N N . GLY A 1 183 ? -8.134 -11.718 19.563 1.00 94.12 183 GLY A N 1
ATOM 1400 C CA . GLY A 1 183 ? -7.858 -11.249 20.927 1.00 94.12 183 GLY A CA 1
ATOM 1401 C C . GLY A 1 183 ? -8.080 -9.755 21.179 1.00 94.12 183 GLY A C 1
ATOM 1402 O O . GLY A 1 183 ? -7.882 -9.287 22.304 1.00 94.12 183 GLY A O 1
ATOM 1403 N N . TRP A 1 184 ? -8.520 -8.993 20.174 1.00 97.06 184 TRP A N 1
ATOM 1404 C CA . TRP A 1 184 ? -8.850 -7.579 20.346 1.00 97.06 184 TRP A CA 1
ATOM 1405 C C . TRP A 1 184 ? -10.222 -7.418 20.999 1.00 97.06 184 TRP A C 1
ATOM 1407 O O . TRP A 1 184 ? -11.197 -8.034 20.594 1.00 97.06 184 TRP A O 1
ATOM 1417 N N . LYS A 1 185 ? -10.332 -6.544 21.993 1.00 96.81 185 LYS A N 1
ATOM 1418 C CA . LYS A 1 185 ? -11.590 -6.246 22.678 1.00 96.81 185 LYS A CA 1
ATOM 1419 C C . LYS A 1 185 ? -12.074 -4.862 22.295 1.00 96.81 185 LYS A C 1
ATOM 1421 O O . LYS A 1 185 ? -11.319 -3.894 22.389 1.00 96.81 185 LYS A O 1
ATOM 1426 N N . GLN A 1 186 ? -13.331 -4.770 21.878 1.00 95.94 186 GLN A N 1
ATOM 1427 C CA . GLN A 1 186 ? -13.972 -3.497 21.582 1.00 95.94 186 GLN A CA 1
ATOM 1428 C C . GLN A 1 186 ? -14.053 -2.614 22.836 1.00 95.94 186 GLN A C 1
ATOM 1430 O O . GLN A 1 186 ? -14.444 -3.069 23.910 1.00 95.94 186 GLN A O 1
ATOM 1435 N N . VAL A 1 187 ? -13.695 -1.337 22.684 1.00 97.19 187 VAL A N 1
ATOM 1436 C CA . VAL A 1 187 ? -13.756 -0.314 23.740 1.00 97.19 187 VAL A CA 1
ATOM 1437 C C . VAL A 1 187 ? -14.810 0.738 23.421 1.00 97.19 187 VAL A C 1
ATOM 1439 O O . VAL A 1 187 ? -15.616 1.083 24.286 1.00 97.19 187 VAL A O 1
ATOM 1442 N N . LEU A 1 188 ? -14.780 1.267 22.197 1.00 97.56 188 LEU A N 1
ATOM 1443 C CA . LEU A 1 188 ? -15.737 2.242 21.681 1.00 97.56 188 LEU A CA 1
ATOM 1444 C C . LEU A 1 188 ? -16.058 1.921 20.225 1.00 97.56 188 LEU A C 1
ATOM 1446 O O . LEU A 1 188 ? -15.207 1.437 19.480 1.00 97.56 188 LEU A O 1
ATOM 1450 N N . ILE A 1 189 ? -17.282 2.243 19.828 1.00 97.50 189 ILE A N 1
ATOM 1451 C CA . ILE A 1 189 ? -17.735 2.230 18.443 1.00 97.50 189 ILE A CA 1
ATOM 1452 C C . ILE A 1 189 ? -18.651 3.435 18.240 1.00 97.50 189 ILE A C 1
ATOM 1454 O O . ILE A 1 189 ? -19.445 3.764 19.121 1.00 97.50 189 ILE A O 1
ATOM 1458 N N . SER A 1 190 ? -18.525 4.116 17.106 1.00 97.38 190 SER A N 1
ATOM 1459 C CA . SER A 1 190 ? -19.391 5.234 16.740 1.00 97.38 190 SER A CA 1
ATOM 1460 C C . SER A 1 190 ? -19.846 5.079 15.287 1.00 97.38 190 SER A C 1
ATOM 1462 O O . SER A 1 190 ? -18.988 4.974 14.403 1.00 97.38 190 SER A O 1
ATOM 1464 N N . PRO A 1 191 ? -21.166 5.017 15.022 1.00 96.81 191 PRO A N 1
ATOM 1465 C CA . PRO A 1 191 ? -21.692 5.026 13.664 1.00 96.81 191 PRO A CA 1
ATOM 1466 C C . PRO A 1 191 ? -21.482 6.399 13.027 1.00 96.81 191 PRO A C 1
ATOM 1468 O O . PRO A 1 191 ? -21.821 7.427 13.613 1.00 96.81 191 PRO A O 1
ATOM 1471 N N . LEU A 1 192 ? -20.938 6.411 11.814 1.00 94.31 192 LEU A N 1
ATOM 1472 C CA . LEU A 1 192 ? -20.651 7.620 11.051 1.00 94.31 192 LEU A CA 1
ATOM 1473 C C . LEU A 1 192 ? -20.911 7.382 9.555 1.00 94.31 192 LEU A C 1
ATOM 1475 O O . LEU A 1 192 ? -20.717 6.269 9.056 1.00 94.31 192 LEU A O 1
ATOM 1479 N N . PRO A 1 193 ? -21.276 8.426 8.789 1.00 92.69 193 PRO A N 1
ATOM 1480 C CA . PRO A 1 193 ? -21.127 8.388 7.337 1.00 92.69 193 PRO A CA 1
ATOM 1481 C C . PRO A 1 193 ? -19.686 8.016 6.967 1.00 92.69 193 PRO A C 1
ATOM 1483 O O . PRO A 1 193 ? -18.750 8.479 7.621 1.00 92.69 193 PRO A O 1
ATOM 1486 N N . GLY A 1 194 ? -19.472 7.217 5.919 1.00 87.25 194 GLY A N 1
ATOM 1487 C CA . GLY A 1 194 ? -18.138 6.685 5.620 1.00 87.25 194 GLY A CA 1
ATOM 1488 C C . GLY A 1 194 ? -17.056 7.755 5.424 1.00 87.25 194 GLY A C 1
ATOM 1489 O O . GLY A 1 194 ? -15.950 7.615 5.942 1.00 87.25 194 GLY A O 1
ATOM 1490 N N . TYR A 1 195 ? -17.384 8.874 4.776 1.00 83.19 195 TYR A N 1
ATOM 1491 C CA . TYR A 1 195 ? -16.483 10.027 4.672 1.00 83.19 195 TYR A CA 1
ATOM 1492 C C . TYR A 1 195 ? -16.129 10.644 6.034 1.00 83.19 195 TYR A C 1
ATOM 1494 O O . TYR A 1 195 ? -14.992 11.062 6.244 1.00 83.19 195 TYR A O 1
ATOM 1502 N N . HIS A 1 196 ? -17.080 10.698 6.969 1.00 89.75 196 HIS A N 1
ATOM 1503 C CA . HIS A 1 196 ? -16.831 11.205 8.319 1.00 89.75 196 HIS A CA 1
ATOM 1504 C C . HIS A 1 196 ? -15.992 10.213 9.124 1.00 89.75 196 HIS A C 1
ATOM 1506 O O . HIS A 1 196 ? -15.060 10.633 9.798 1.00 89.75 196 HIS A O 1
ATOM 1512 N N . ALA A 1 197 ? -16.235 8.906 8.991 1.00 93.25 197 ALA A N 1
ATOM 1513 C CA . ALA A 1 197 ? -15.409 7.885 9.632 1.00 93.25 197 ALA A CA 1
ATOM 1514 C C . ALA A 1 197 ? -13.932 8.005 9.215 1.00 93.25 197 ALA A C 1
ATOM 1516 O O . ALA A 1 197 ? -13.067 8.023 10.085 1.00 93.25 197 ALA A O 1
ATOM 1517 N N . MET A 1 198 ? -13.644 8.182 7.917 1.00 86.88 198 MET A N 1
ATOM 1518 C CA . MET A 1 198 ? -12.270 8.409 7.435 1.00 86.88 198 MET A CA 1
ATOM 1519 C C . MET A 1 198 ? -11.625 9.645 8.055 1.00 86.88 198 MET A C 1
ATOM 1521 O O . MET A 1 198 ? -10.475 9.600 8.479 1.00 86.88 198 MET A O 1
ATOM 1525 N N . ARG A 1 199 ? -12.360 10.760 8.107 1.00 86.06 199 ARG A N 1
ATOM 1526 C CA . ARG A 1 199 ? -11.845 12.000 8.696 1.00 86.06 199 ARG A CA 1
ATOM 1527 C C . ARG A 1 199 ? -11.581 11.842 10.189 1.00 86.06 199 ARG A C 1
ATOM 1529 O O . ARG A 1 199 ? -10.552 12.304 10.665 1.00 86.06 199 ARG A O 1
ATOM 1536 N N . ALA A 1 200 ? -12.479 11.180 10.915 1.00 92.75 200 ALA A N 1
ATOM 1537 C CA . ALA A 1 200 ? -12.298 10.926 12.336 1.00 92.75 200 ALA A CA 1
ATOM 1538 C C . ALA A 1 200 ? -11.096 10.001 12.596 1.00 92.75 200 ALA A C 1
ATOM 1540 O O . ALA A 1 200 ? -10.290 10.288 13.474 1.00 92.75 200 ALA A O 1
ATOM 1541 N N . GLU A 1 201 ? -10.920 8.935 11.810 1.00 93.56 201 GLU A N 1
ATOM 1542 C CA . GLU A 1 201 ? -9.739 8.066 11.909 1.00 93.56 201 GLU A CA 1
ATOM 1543 C C . GLU A 1 201 ? -8.449 8.852 11.677 1.00 93.56 201 GLU A C 1
ATOM 1545 O O . GLU A 1 201 ? -7.542 8.790 12.504 1.00 93.56 201 GLU A O 1
ATOM 1550 N N . GLN A 1 202 ? -8.404 9.659 10.612 1.00 86.75 202 GLN A N 1
ATOM 1551 C CA . GLN A 1 202 ? -7.248 10.499 10.317 1.00 86.75 202 GLN A CA 1
ATOM 1552 C C . GLN A 1 202 ? -6.954 11.479 11.458 1.00 86.75 202 GLN A C 1
ATOM 1554 O O . GLN A 1 202 ? -5.804 11.604 11.856 1.00 86.75 202 GLN A O 1
ATOM 1559 N N . HIS A 1 203 ? -7.973 12.106 12.055 1.00 92.19 203 HIS A N 1
ATOM 1560 C CA . HIS A 1 203 ? -7.783 12.990 13.209 1.00 92.19 203 HIS A CA 1
ATOM 1561 C C . HIS A 1 203 ? -7.155 12.280 14.415 1.00 92.19 203 HIS A C 1
ATOM 1563 O O . HIS A 1 203 ? -6.306 12.866 15.089 1.00 92.19 203 HIS A O 1
ATOM 1569 N N . VAL A 1 204 ? -7.545 11.031 14.694 1.00 96.06 204 VAL A N 1
ATOM 1570 C CA . VAL A 1 204 ? -6.917 10.238 15.763 1.00 96.06 204 VAL A CA 1
ATOM 1571 C C . VAL A 1 204 ? -5.462 9.920 15.411 1.00 96.06 204 VAL A C 1
ATOM 1573 O O . VAL A 1 204 ? -4.582 10.098 16.249 1.00 96.06 204 VAL A O 1
ATOM 1576 N N . LEU A 1 205 ? -5.192 9.496 14.174 1.00 90.31 205 LEU A N 1
ATOM 1577 C CA . LEU A 1 205 ? -3.840 9.147 13.728 1.00 90.31 205 LEU A CA 1
ATOM 1578 C C . LEU A 1 205 ? -2.898 10.355 13.706 1.00 90.31 205 LEU A C 1
ATOM 1580 O O . LEU A 1 205 ? -1.779 10.255 14.200 1.00 90.31 205 LEU A O 1
ATOM 1584 N N . ASP A 1 206 ? -3.358 11.504 13.213 1.00 87.62 206 ASP A N 1
ATOM 1585 C CA . ASP A 1 206 ? -2.599 12.757 13.228 1.00 87.62 206 ASP A CA 1
ATOM 1586 C C . ASP A 1 206 ? -2.280 13.170 14.664 1.00 87.62 206 ASP A C 1
ATOM 1588 O O . ASP A 1 206 ? -1.166 13.595 14.965 1.00 87.62 206 ASP A O 1
ATOM 1592 N N . ARG A 1 207 ? -3.240 13.002 15.583 1.00 92.88 207 ARG A N 1
ATOM 1593 C CA . ARG A 1 207 ? -3.024 13.270 17.005 1.00 92.88 207 ARG A CA 1
ATOM 1594 C C . ARG A 1 207 ? -1.954 12.353 17.592 1.00 92.88 207 ARG A C 1
ATOM 1596 O O . ARG A 1 207 ? -1.108 12.839 18.335 1.00 92.88 207 ARG A O 1
ATOM 1603 N N . TRP A 1 208 ? -1.984 11.061 17.276 1.00 93.56 208 TRP A N 1
ATOM 1604 C CA . TRP A 1 208 ? -0.985 10.102 17.754 1.00 93.56 208 TRP A CA 1
ATOM 1605 C C . TRP A 1 208 ? 0.401 10.375 17.174 1.00 93.56 208 TRP A C 1
ATOM 1607 O O . TRP A 1 208 ? 1.381 10.317 17.911 1.00 93.56 208 TRP A O 1
ATOM 1617 N N . LEU A 1 209 ? 0.471 10.754 15.897 1.00 88.50 209 LEU A N 1
ATOM 1618 C CA . LEU A 1 209 ? 1.709 11.159 15.238 1.00 88.50 209 LEU A CA 1
ATOM 1619 C C . LEU A 1 209 ? 2.295 12.434 15.857 1.00 88.50 209 LEU A C 1
ATOM 1621 O O . LEU A 1 209 ? 3.488 12.492 16.129 1.00 88.50 209 LEU A O 1
ATOM 1625 N N . LEU A 1 210 ? 1.464 13.446 16.127 1.00 92.06 210 LEU A N 1
ATOM 1626 C CA . LEU A 1 210 ? 1.889 14.691 16.781 1.00 92.06 210 LEU A CA 1
ATOM 1627 C C . LEU A 1 210 ? 2.419 14.474 18.202 1.00 92.06 210 LEU A C 1
ATOM 1629 O O . LEU A 1 210 ? 3.218 15.269 18.687 1.00 92.06 210 LEU A O 1
ATOM 1633 N N . LEU A 1 211 ? 1.937 13.433 18.880 1.00 93.69 211 LEU A N 1
ATOM 1634 C CA . LEU A 1 211 ? 2.394 13.032 20.209 1.00 93.69 211 LEU A CA 1
ATOM 1635 C C . LEU A 1 211 ? 3.603 12.086 20.163 1.00 93.69 211 LEU A C 1
ATOM 1637 O O . LEU A 1 211 ? 4.054 11.668 21.225 1.00 93.69 211 LEU A O 1
ATOM 1641 N N . ASP A 1 212 ? 4.097 11.755 18.965 1.00 90.62 212 ASP A N 1
ATOM 1642 C CA . ASP A 1 212 ? 5.191 10.807 18.728 1.00 90.62 212 ASP A CA 1
ATOM 1643 C C . ASP A 1 212 ? 4.968 9.458 19.435 1.00 90.62 212 ASP A C 1
ATOM 1645 O O . ASP A 1 212 ? 5.868 8.872 20.036 1.00 90.62 212 ASP A O 1
ATOM 1649 N N . LEU A 1 213 ? 3.717 8.974 19.424 1.00 88.94 213 LEU A N 1
ATOM 1650 C CA . LEU A 1 213 ? 3.372 7.727 20.101 1.00 88.94 213 LEU A CA 1
ATOM 1651 C C . LEU A 1 213 ? 3.944 6.526 19.337 1.00 88.94 213 LEU A C 1
ATOM 1653 O O . LEU A 1 213 ? 3.713 6.401 18.128 1.00 88.94 213 LEU A O 1
ATOM 1657 N N . PRO A 1 214 ? 4.625 5.594 20.027 1.00 86.94 214 PRO A N 1
ATOM 1658 C CA . PRO A 1 214 ? 5.180 4.424 19.379 1.00 86.94 214 PRO A CA 1
ATOM 1659 C C . PRO A 1 214 ? 4.073 3.474 18.926 1.00 86.94 214 PRO A C 1
ATOM 1661 O O . PRO A 1 214 ? 3.013 3.339 19.549 1.00 86.94 214 PRO A O 1
ATOM 1664 N N . GLN A 1 215 ? 4.361 2.767 17.839 1.00 88.56 215 GLN A N 1
ATOM 1665 C CA . GLN A 1 215 ? 3.486 1.737 17.309 1.00 88.56 215 GLN A CA 1
ATOM 1666 C C . GLN A 1 215 ? 3.282 0.610 18.333 1.00 88.56 215 GLN A C 1
ATOM 1668 O O . GLN A 1 215 ? 4.245 0.072 18.874 1.00 88.56 215 GLN A O 1
ATOM 1673 N N . GLY A 1 216 ? 2.021 0.235 18.570 1.00 89.25 216 GLY A N 1
ATOM 1674 C CA . GLY A 1 216 ? 1.665 -0.735 19.612 1.00 89.25 216 GLY A CA 1
ATOM 1675 C C . GLY A 1 216 ? 1.962 -2.192 19.264 1.00 89.25 216 GLY A C 1
ATOM 1676 O O . GLY A 1 216 ? 2.217 -2.987 20.161 1.00 89.25 216 GLY A O 1
ATOM 1677 N N . VAL A 1 217 ? 1.911 -2.559 17.980 1.00 89.62 217 VAL A N 1
ATOM 1678 C CA . VAL A 1 217 ? 2.166 -3.933 17.516 1.00 89.62 217 VAL A CA 1
ATOM 1679 C C . VAL A 1 217 ? 2.897 -3.958 16.178 1.00 89.62 217 VAL A C 1
ATOM 1681 O O . VAL A 1 217 ? 2.740 -3.064 15.344 1.00 89.62 217 VAL A O 1
ATOM 1684 N N . SER A 1 218 ? 3.658 -5.021 15.926 1.00 85.25 218 SER A N 1
ATOM 1685 C CA . SER A 1 218 ? 4.289 -5.247 14.629 1.00 85.25 218 SER A CA 1
ATOM 1686 C C . SER A 1 218 ? 3.323 -5.891 13.627 1.00 85.25 218 SER A C 1
ATOM 1688 O O . SER A 1 218 ? 2.231 -6.360 13.952 1.00 85.25 218 SER A O 1
ATOM 1690 N N . ARG A 1 219 ? 3.760 -5.988 12.367 1.00 78.44 219 ARG A N 1
ATOM 1691 C CA . ARG A 1 219 ? 3.040 -6.747 11.334 1.00 78.44 219 ARG A CA 1
ATOM 1692 C C . ARG A 1 219 ? 2.886 -8.235 11.679 1.00 78.44 219 ARG A C 1
ATOM 1694 O O . ARG A 1 219 ? 1.921 -8.848 11.230 1.00 78.44 219 ARG A O 1
ATOM 1701 N N . LEU A 1 220 ? 3.840 -8.817 12.409 1.00 74.50 220 LEU A N 1
ATOM 1702 C CA . LEU A 1 220 ? 3.817 -10.238 12.770 1.00 74.50 220 LEU A CA 1
ATOM 1703 C C . LEU A 1 220 ? 2.769 -10.524 13.848 1.00 74.50 220 LEU A C 1
ATOM 1705 O O . LEU A 1 220 ? 2.108 -11.555 13.788 1.00 74.50 220 LEU A O 1
ATOM 1709 N N . ASP A 1 221 ? 2.569 -9.577 14.761 1.00 82.88 221 ASP A N 1
ATOM 1710 C CA . ASP A 1 221 ? 1.569 -9.661 15.831 1.00 82.88 221 ASP A CA 1
ATOM 1711 C C . ASP A 1 221 ? 0.132 -9.504 15.306 1.00 82.88 221 ASP A C 1
ATOM 1713 O O . ASP A 1 221 ? -0.834 -9.820 15.999 1.00 82.88 221 ASP A O 1
ATOM 1717 N N . MET A 1 222 ? -0.024 -8.998 14.075 1.00 82.75 222 MET A N 1
ATOM 1718 C CA . MET A 1 222 ? -1.320 -8.669 13.488 1.00 82.75 222 MET A CA 1
ATOM 1719 C C . MET A 1 222 ? -1.450 -9.150 12.024 1.00 82.75 222 MET A C 1
ATOM 1721 O O . MET A 1 222 ? -1.594 -8.333 11.102 1.00 82.75 222 MET A O 1
ATOM 1725 N N . PRO A 1 223 ? -1.420 -10.477 11.774 1.00 71.81 223 PRO A N 1
ATOM 1726 C CA . PRO A 1 223 ? -1.456 -11.061 10.427 1.00 71.81 223 PRO A CA 1
ATOM 1727 C C . PRO A 1 223 ? -2.746 -10.747 9.650 1.00 71.81 223 PRO A C 1
ATOM 1729 O O . PRO A 1 223 ? -2.740 -10.712 8.420 1.00 71.81 223 PRO A O 1
ATOM 1732 N N . GLN A 1 224 ? -3.839 -10.459 10.360 1.00 75.12 224 GLN A N 1
ATOM 1733 C CA . GLN A 1 224 ? -5.114 -9.985 9.816 1.00 75.12 224 GLN A CA 1
ATOM 1734 C C . GLN A 1 224 ? -5.066 -8.533 9.296 1.00 75.12 224 GLN A C 1
ATOM 1736 O O . GLN A 1 224 ? -6.002 -8.084 8.636 1.00 75.12 224 GLN A O 1
ATOM 1741 N N . GLY A 1 225 ? -3.976 -7.801 9.552 1.00 79.25 225 GLY A N 1
ATOM 1742 C CA . GLY A 1 225 ? -3.731 -6.449 9.051 1.00 79.25 225 GLY A CA 1
ATOM 1743 C C . GLY A 1 225 ? -4.197 -5.324 9.980 1.00 79.25 225 GLY A C 1
ATOM 1744 O O . GLY A 1 225 ? -4.976 -5.535 10.905 1.00 79.25 225 GLY A O 1
ATOM 1745 N N . GLY A 1 226 ? -3.724 -4.101 9.708 1.00 78.50 226 GLY A N 1
ATOM 1746 C CA . GLY A 1 226 ? -4.058 -2.895 10.478 1.00 78.50 226 GLY A CA 1
ATOM 1747 C C . GLY A 1 226 ? -3.112 -2.583 11.645 1.00 78.50 226 GLY A C 1
ATOM 1748 O O . GLY A 1 226 ? -3.523 -1.941 12.609 1.00 78.50 226 GLY A O 1
ATOM 1749 N N . TRP A 1 227 ? -1.863 -3.050 11.585 1.00 82.50 227 TRP A N 1
ATOM 1750 C CA . TRP A 1 227 ? -0.858 -2.788 12.624 1.00 82.50 227 TRP A CA 1
ATOM 1751 C C . TRP A 1 227 ? -0.406 -1.318 12.650 1.00 82.50 227 TRP A C 1
ATOM 1753 O O . TRP A 1 227 ? 0.005 -0.820 13.693 1.00 82.50 227 TRP A O 1
ATOM 1763 N N . THR A 1 228 ? -0.494 -0.599 11.527 1.00 84.56 228 THR A N 1
ATOM 1764 C CA . THR A 1 228 ? -0.105 0.819 11.393 1.00 84.56 228 THR A CA 1
ATOM 1765 C C . THR A 1 228 ? -0.977 1.775 12.195 1.00 84.56 228 THR A C 1
ATOM 1767 O O . THR A 1 228 ? -0.494 2.818 12.610 1.00 84.56 228 THR A O 1
ATOM 1770 N N . GLU A 1 229 ? -2.227 1.410 12.473 1.00 90.81 229 GLU A N 1
ATOM 1771 C CA . GLU A 1 229 ? -3.150 2.236 13.258 1.00 90.81 229 GLU A CA 1
ATOM 1772 C C . GLU A 1 229 ? -3.198 1.777 14.725 1.00 90.81 229 GLU A C 1
ATOM 1774 O O . GLU A 1 229 ? -4.278 1.607 15.301 1.00 90.81 229 GLU A O 1
ATOM 1779 N N . THR A 1 230 ? -2.031 1.505 15.320 1.00 94.19 230 THR A N 1
ATOM 1780 C CA . THR A 1 230 ? -1.917 1.024 16.704 1.00 94.19 230 THR A CA 1
ATOM 1781 C C . THR A 1 230 ? -0.921 1.823 17.522 1.00 94.19 230 THR A C 1
ATOM 1783 O O . THR A 1 230 ? 0.079 2.300 16.995 1.00 94.19 230 THR A O 1
ATOM 1786 N N . VAL A 1 231 ? -1.170 1.909 18.827 1.00 95.25 231 VAL A N 1
ATOM 1787 C CA . VAL A 1 231 ? -0.282 2.544 19.810 1.00 95.25 231 VAL A CA 1
ATOM 1788 C C . VAL A 1 231 ? -0.169 1.684 21.058 1.00 95.25 231 VAL A C 1
ATOM 1790 O O . VAL A 1 231 ? -1.085 0.919 21.379 1.00 95.25 231 VAL A O 1
ATOM 1793 N N . ALA A 1 232 ? 0.951 1.790 21.762 1.00 93.75 232 ALA A N 1
ATOM 1794 C CA . ALA A 1 232 ? 1.151 1.074 23.012 1.00 93.75 232 ALA A CA 1
ATOM 1795 C C . ALA A 1 232 ? 0.360 1.726 24.165 1.00 93.75 232 ALA A C 1
ATOM 1797 O O . ALA A 1 232 ? 0.330 2.946 24.337 1.00 93.75 232 ALA A O 1
ATOM 1798 N N . LEU A 1 233 ? -0.296 0.897 24.981 1.00 93.38 233 LEU A N 1
ATOM 1799 C CA . LEU A 1 233 ? -1.112 1.321 26.124 1.00 93.38 233 LEU A CA 1
ATOM 1800 C C . LEU A 1 233 ? -0.278 1.920 27.262 1.00 93.38 233 LEU A C 1
ATOM 1802 O O . LEU A 1 233 ? -0.827 2.666 28.076 1.00 93.38 233 LEU A O 1
ATOM 1806 N N . CYS A 1 234 ? 1.014 1.588 27.340 1.00 91.31 234 CYS A N 1
ATOM 1807 C CA . CYS A 1 234 ? 1.936 2.185 28.305 1.00 91.31 234 CYS A CA 1
ATOM 1808 C C . CYS A 1 234 ? 2.193 3.666 28.013 1.00 91.31 234 CYS A C 1
ATOM 1810 O O . CYS A 1 234 ? 2.253 4.464 28.946 1.00 91.31 234 CYS A O 1
ATOM 1812 N N . ASP A 1 235 ? 2.264 4.037 26.736 1.00 91.81 235 ASP A N 1
ATOM 1813 C CA . ASP A 1 235 ? 2.524 5.413 26.311 1.00 91.81 235 ASP A CA 1
ATOM 1814 C C . ASP A 1 235 ? 1.235 6.238 26.262 1.00 91.81 235 ASP A C 1
ATOM 1816 O O . ASP A 1 235 ? 1.214 7.423 26.615 1.00 91.81 235 ASP A O 1
ATOM 1820 N N . HIS A 1 236 ? 0.115 5.595 25.908 1.00 95.75 236 HIS A N 1
ATOM 1821 C CA . HIS A 1 236 ? -1.179 6.260 25.818 1.00 95.75 236 HIS A CA 1
ATOM 1822 C C . HIS A 1 236 ?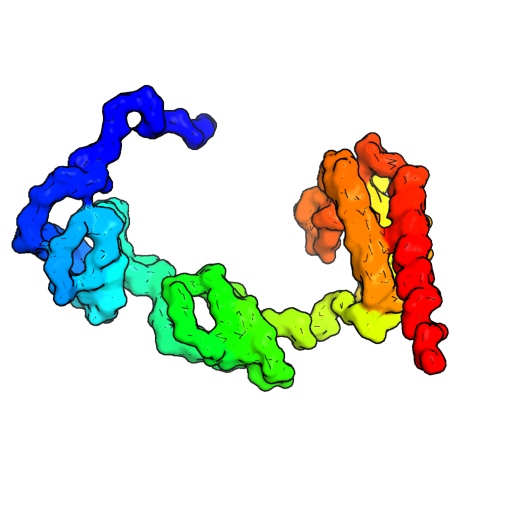 -2.307 5.465 26.470 1.00 95.75 236 HIS A C 1
ATOM 1824 O O . HIS A 1 236 ? -2.842 4.497 25.929 1.00 95.75 236 HIS A O 1
ATOM 1830 N N . THR A 1 237 ? -2.690 5.906 27.668 1.00 95.56 237 THR A N 1
ATOM 1831 C CA . THR A 1 237 ? -3.659 5.199 28.507 1.00 95.56 237 THR A CA 1
ATOM 1832 C C . THR A 1 237 ? -5.071 5.212 27.920 1.00 95.56 237 THR A C 1
ATOM 1834 O O . THR A 1 237 ? -5.468 6.116 27.181 1.00 95.56 237 THR A O 1
ATOM 1837 N N . LEU A 1 238 ? -5.888 4.234 28.323 1.00 95.00 238 LEU A N 1
ATOM 1838 C CA . LEU A 1 238 ? -7.265 4.089 27.844 1.00 95.00 238 LEU A CA 1
ATOM 1839 C C . LEU A 1 238 ? -8.130 5.360 27.988 1.00 95.00 238 LEU A C 1
ATOM 1841 O O . LEU A 1 238 ? -8.853 5.676 27.044 1.00 95.00 238 LEU A O 1
ATOM 1845 N N . PRO A 1 239 ? -8.075 6.131 29.094 1.00 97.56 239 PRO A N 1
ATOM 1846 C CA . PRO A 1 239 ? -8.810 7.394 29.185 1.00 97.56 239 PRO A CA 1
ATOM 1847 C C . PRO A 1 239 ? -8.376 8.430 28.140 1.00 97.56 239 PRO A C 1
ATOM 1849 O O . PRO A 1 239 ? -9.229 9.115 27.576 1.00 97.56 239 PRO A O 1
ATOM 1852 N N . LYS A 1 240 ? -7.073 8.526 27.840 1.00 97.31 240 LYS A N 1
ATOM 1853 C CA . LYS A 1 240 ? -6.563 9.440 26.809 1.00 97.31 240 LYS A CA 1
ATOM 1854 C C . LYS A 1 240 ? -7.001 8.993 25.412 1.00 97.31 240 LYS A C 1
ATOM 1856 O O . LYS A 1 240 ? -7.506 9.808 24.649 1.00 97.31 240 LYS A O 1
ATOM 1861 N N . LEU A 1 241 ? -6.930 7.691 25.129 1.00 97.00 241 LEU A N 1
ATOM 1862 C CA . LEU A 1 241 ? -7.427 7.098 23.881 1.00 97.00 241 LEU A CA 1
ATOM 1863 C C . LEU A 1 241 ? -8.922 7.367 23.661 1.00 97.00 241 LEU A C 1
ATOM 1865 O O . LEU A 1 241 ? -9.336 7.747 22.568 1.00 97.00 241 LEU A O 1
ATOM 1869 N N . ARG A 1 242 ? -9.745 7.210 24.708 1.00 98.00 242 ARG A N 1
ATOM 1870 C CA . ARG A 1 242 ? -11.178 7.543 24.654 1.00 98.00 242 ARG A CA 1
ATOM 1871 C C . ARG A 1 242 ? -11.392 9.029 24.360 1.00 98.00 242 ARG A C 1
ATOM 1873 O O . ARG A 1 242 ? -12.258 9.368 23.558 1.00 98.00 242 ARG A O 1
ATOM 1880 N N . LYS A 1 243 ? -10.602 9.912 24.979 1.00 97.88 243 LYS A N 1
ATOM 1881 C CA . LYS A 1 243 ? -10.669 11.360 24.733 1.00 97.88 243 LYS A CA 1
ATOM 1882 C C . LYS A 1 243 ? -10.347 11.705 23.278 1.00 97.88 243 LYS A C 1
ATOM 1884 O O . LYS A 1 243 ? -11.104 12.460 22.669 1.00 97.88 243 LYS A O 1
ATOM 1889 N N . ASP A 1 244 ? -9.279 11.144 22.716 1.00 97.25 244 ASP A N 1
ATOM 1890 C CA . ASP A 1 244 ? -8.914 11.360 21.310 1.00 97.25 244 ASP A CA 1
ATOM 1891 C C . ASP A 1 244 ? -10.024 10.888 20.368 1.00 97.25 244 ASP A C 1
ATOM 1893 O O . ASP A 1 244 ? -10.428 11.624 19.470 1.00 97.25 244 ASP A O 1
ATOM 1897 N N . PHE A 1 245 ? -10.580 9.700 20.628 1.00 97.88 245 PHE A N 1
ATOM 1898 C CA . PHE A 1 245 ? -11.693 9.144 19.861 1.00 97.88 245 PHE A CA 1
ATOM 1899 C C . PHE A 1 245 ? -12.906 10.083 19.853 1.00 97.88 245 PHE A C 1
ATOM 1901 O O . PHE A 1 245 ? -13.426 10.423 18.793 1.00 97.88 245 PHE A O 1
ATOM 1908 N N . HIS A 1 246 ? -13.356 10.538 21.026 1.00 97.50 246 HIS A N 1
ATOM 1909 C CA . HIS A 1 246 ? -14.512 11.433 21.119 1.00 97.50 246 HIS A CA 1
ATOM 1910 C C . HIS A 1 246 ? -14.252 12.796 20.472 1.00 97.50 246 HIS A C 1
ATOM 1912 O O . HIS A 1 246 ? -15.142 13.337 19.817 1.00 97.50 246 HIS A O 1
ATOM 1918 N N . THR A 1 247 ? -13.032 13.319 20.608 1.00 96.62 247 THR A N 1
ATOM 1919 C CA . THR A 1 247 ? -12.622 14.583 19.981 1.00 96.62 247 THR A CA 1
ATOM 1920 C C . THR A 1 247 ? -12.683 14.470 18.458 1.00 96.62 247 THR A C 1
ATOM 1922 O O . THR A 1 247 ? -13.234 15.344 17.792 1.00 96.62 247 THR A O 1
ATOM 1925 N N . ALA A 1 248 ? -12.189 13.361 17.903 1.00 95.56 248 ALA A N 1
ATOM 1926 C CA . ALA A 1 248 ? -12.239 13.097 16.472 1.00 95.56 248 ALA A CA 1
ATOM 1927 C C . ALA A 1 248 ? -13.673 12.946 15.944 1.00 95.56 248 ALA A C 1
ATOM 1929 O O . ALA A 1 248 ? -14.000 13.505 14.900 1.00 95.56 248 ALA A O 1
ATOM 1930 N N . VAL A 1 249 ? -14.549 12.243 16.671 1.00 95.38 249 VAL A N 1
ATOM 1931 C CA . VAL A 1 249 ? -15.972 12.134 16.308 1.00 95.38 249 VAL A CA 1
ATOM 1932 C C . VAL A 1 249 ? -16.630 13.518 16.287 1.00 95.38 249 VAL A C 1
ATOM 1934 O O . VAL A 1 249 ? -17.259 13.873 15.289 1.00 95.38 249 VAL A O 1
ATOM 1937 N N . ALA A 1 250 ? -16.442 14.325 17.335 1.00 93.94 250 ALA A N 1
ATOM 1938 C CA . ALA A 1 250 ? -17.024 15.665 17.432 1.00 93.94 250 ALA A CA 1
ATOM 1939 C C . ALA A 1 250 ? -16.580 16.585 16.280 1.00 93.94 250 ALA A C 1
ATOM 1941 O O . ALA A 1 250 ? -17.427 17.1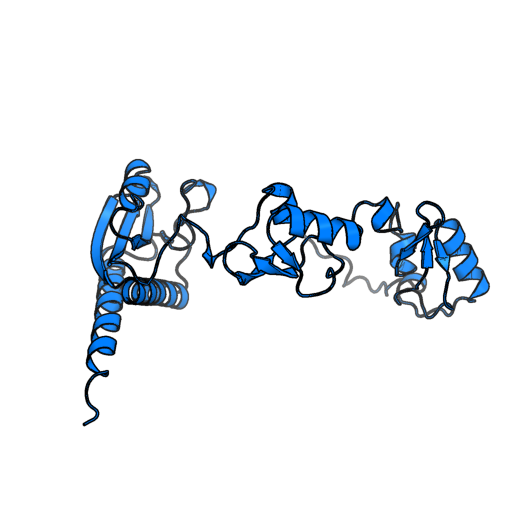91 15.622 1.00 93.94 250 ALA A O 1
ATOM 1942 N N . ALA A 1 251 ? -15.282 16.594 15.952 1.00 89.44 251 ALA A N 1
ATOM 1943 C CA . ALA A 1 251 ? -14.722 17.406 14.869 1.00 89.44 251 ALA A CA 1
ATOM 1944 C C . ALA A 1 251 ? -15.361 17.123 13.493 1.00 89.44 251 ALA A C 1
ATOM 1946 O O . ALA A 1 251 ? -15.423 18.000 12.631 1.00 89.44 251 ALA A O 1
ATOM 1947 N N . THR A 1 252 ? -15.874 15.908 13.265 1.00 84.81 252 THR A N 1
ATOM 1948 C CA . THR A 1 252 ? -16.544 15.567 11.996 1.00 84.81 252 THR A CA 1
ATOM 1949 C C . THR A 1 252 ? -17.990 16.042 11.907 1.00 84.81 252 THR A C 1
ATOM 1951 O O . THR A 1 252 ? -18.484 16.269 10.802 1.00 84.81 252 THR A O 1
ATOM 1954 N N . LEU A 1 253 ? -18.667 16.225 13.043 1.00 74.81 253 LEU A N 1
ATOM 1955 C CA . LEU A 1 253 ? -20.064 16.662 13.093 1.00 74.81 253 LEU A CA 1
ATOM 1956 C C . LEU A 1 253 ? -20.203 18.179 12.914 1.00 74.81 253 LEU A C 1
ATOM 1958 O O . LEU A 1 253 ? -21.197 18.643 12.355 1.00 74.81 253 LEU A O 1
ATOM 1962 N N . GLU A 1 254 ? -19.197 18.951 13.322 1.00 66.31 254 GLU A N 1
ATOM 1963 C CA . GLU A 1 254 ? -19.187 20.411 13.176 1.00 66.31 254 GLU A CA 1
ATOM 1964 C C . GLU A 1 254 ? -19.095 20.851 11.706 1.00 66.31 254 GLU A C 1
ATOM 1966 O O . GLU A 1 254 ? -19.784 21.781 11.289 1.00 66.31 254 GLU A O 1
ATOM 1971 N N . VAL A 1 255 ? -18.347 20.120 10.871 1.00 55.72 255 VAL A N 1
ATOM 1972 C CA . VAL A 1 255 ? -18.213 20.440 9.436 1.00 55.72 255 VAL A CA 1
ATOM 1973 C C . VAL A 1 255 ? -19.498 20.162 8.641 1.00 55.72 255 VAL A C 1
ATOM 1975 O O . VAL A 1 255 ? -19.712 20.758 7.589 1.00 55.72 255 VAL A O 1
ATOM 1978 N N . GLY A 1 256 ? -20.403 19.325 9.158 1.00 48.72 256 GLY A N 1
ATOM 1979 C CA . GLY A 1 256 ? -21.703 19.053 8.533 1.00 48.72 256 GLY A CA 1
ATOM 1980 C C . GLY A 1 256 ? -22.732 20.182 8.674 1.00 48.72 256 GLY A C 1
ATOM 1981 O O . GLY A 1 256 ? -23.701 20.209 7.920 1.00 48.72 256 GLY A O 1
ATOM 1982 N N . ARG A 1 257 ? -22.537 21.128 9.606 1.00 49.72 257 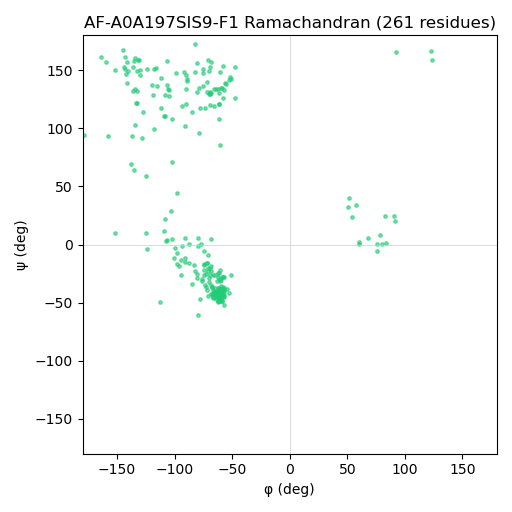ARG A N 1
ATOM 1983 C CA . ARG A 1 257 ? -23.499 22.218 9.875 1.00 49.72 257 ARG A CA 1
ATOM 1984 C C . ARG A 1 257 ? -23.254 23.497 9.065 1.00 49.72 257 ARG A C 1
ATOM 1986 O O . ARG A 1 257 ? -24.130 24.349 9.024 1.00 49.72 257 ARG A O 1
ATOM 1993 N N . GLY A 1 258 ? -22.111 23.629 8.390 1.00 43.06 258 GLY A N 1
ATOM 1994 C CA . GLY A 1 258 ? -21.754 24.828 7.612 1.00 43.06 258 GLY A CA 1
ATOM 1995 C C . GLY A 1 258 ? -22.165 24.814 6.132 1.00 43.06 258 GLY A C 1
ATOM 1996 O O . GLY A 1 258 ? -21.761 25.704 5.393 1.00 43.06 258 GLY A O 1
ATOM 1997 N N . GLY A 1 259 ? -22.902 23.796 5.669 1.00 38.78 259 GLY A N 1
ATOM 1998 C CA . GLY A 1 259 ? -23.099 23.525 4.237 1.00 38.78 259 GLY A CA 1
ATOM 1999 C C . GLY A 1 259 ? -24.478 23.824 3.639 1.00 38.78 259 GLY A C 1
ATOM 2000 O O . GLY A 1 259 ? -24.671 23.489 2.477 1.00 38.78 259 GLY A O 1
ATOM 2001 N N . HIS A 1 260 ? -25.445 24.377 4.379 1.00 40.12 260 HIS A N 1
ATOM 2002 C CA . HIS A 1 260 ? -26.807 24.643 3.870 1.00 40.12 260 HIS A CA 1
ATOM 2003 C C . HIS A 1 260 ? -27.336 26.018 4.315 1.00 40.12 260 HIS A C 1
ATOM 2005 O O . HIS A 1 260 ? -28.259 26.099 5.113 1.00 40.12 260 HIS A O 1
ATOM 2011 N N . SER A 1 261 ? -26.752 27.094 3.782 1.00 35.19 261 SER A N 1
ATOM 2012 C CA . SER A 1 261 ? -27.417 28.400 3.654 1.00 35.19 261 SER A CA 1
ATOM 2013 C C . SER A 1 261 ? -26.725 29.209 2.560 1.00 35.19 261 SER A C 1
ATOM 2015 O O . SER A 1 261 ? -25.733 29.894 2.799 1.00 35.19 261 SER A O 1
ATOM 2017 N N . LYS A 1 262 ? -27.254 29.100 1.345 1.00 37.81 262 LYS A N 1
ATOM 2018 C CA . LYS A 1 262 ? -27.274 30.191 0.372 1.00 37.81 262 LYS A CA 1
ATOM 2019 C C . LYS A 1 262 ? -28.665 30.171 -0.253 1.00 37.81 262 LYS A C 1
ATOM 2021 O O . LYS A 1 262 ? -28.918 29.365 -1.145 1.00 37.81 262 LYS A O 1
ATOM 2026 N N . GLU A 1 263 ? -29.555 30.965 0.333 1.00 35.03 263 GLU A N 1
ATOM 2027 C CA . GLU A 1 263 ? -30.593 31.656 -0.439 1.00 35.03 263 GLU A CA 1
ATOM 2028 C C . GLU A 1 263 ? -29.924 32.738 -1.295 1.00 35.03 263 GLU A C 1
ATOM 2030 O O . GLU A 1 263 ? -28.889 33.289 -0.839 1.00 35.03 263 GLU A O 1
#

Radius of gyration: 27.49 Å; Cα contacts (8 Å, |Δi|>4): 401; chains: 1; bounding box: 72×45×60 Å

Solvent-accessible surface area (backbone atoms only — not comparable to full-atom values): 15241 Å² total; per-residue (Å²): 136,80,97,78,78,79,85,83,69,86,65,65,67,54,59,78,71,59,43,78,56,90,70,60,54,67,62,52,41,54,52,39,38,75,67,44,26,42,65,75,57,83,74,83,52,31,81,38,70,43,48,23,30,28,69,84,80,63,47,77,44,61,45,24,56,52,55,38,77,74,36,98,56,51,48,47,56,86,54,69,67,30,76,56,58,67,61,52,51,49,55,36,44,77,26,42,26,45,71,76,56,80,72,80,71,44,49,80,44,75,37,52,22,28,32,65,93,76,70,46,77,43,74,42,37,53,50,59,34,66,76,64,69,35,61,87,48,83,89,68,53,91,67,78,79,50,48,92,38,60,18,31,31,36,34,31,35,26,75,95,64,42,21,34,34,57,49,71,41,37,71,91,67,55,60,67,59,58,42,40,79,69,62,33,40,86,76,48,75,44,84,30,56,17,57,43,22,52,52,21,50,49,47,40,51,52,52,39,56,76,66,67,59,57,68,22,48,49,65,83,81,30,79,91,59,69,29,88,44,24,32,28,37,88,85,48,43,68,71,57,52,51,49,43,50,53,52,18,53,52,63,46,58,60,66,68,71,77,76,84,84,80,131

Sequence (263 aa):
MWYSSVVYAGNGACDYCSGSRELPDADTRAELLALGLEALVPYRGSNVKWRSRCTACKKVVDPTLCNARKTKYPCRYCAQRATDPDVAVEIMKEAGLRPLAPFPGSVKAGWKAEHIACGKQVDAVLDKVIQRRRASCIHCVRYGFKPGLPAFLYLMVHIALGAAKVGICNEGSGRIRDHERNGWKQVLISPLPGYHAMRAEQHVLDRWLLLDLPQGVSRLDMPQGGWTETVALCDHTLPKLRKDFHTAVAATLEVGRGGHSKE

pLDDT: mean 81.57, std 15.71, range [29.7, 98.12]

Secondary structure (DSSP, 8-state):
--S--SSSS--PSPHHHHS-S---HHHHHHHHHHTTEEESS----TTSB--EEETTT--EE--BHHHHHH-S--STTTTTSS--HHHHHHHHHHTTEEESS---S-TTSEEEEEETTT--EEEEEHHHHHHHTS---TTT-SSS--TTSEEEEEEEEEGGGTEEEEEEEETT--HHHHHHHTT-EEEEEEEEEHHHHHHHHHHHHHHHHHTTPPPSS-TTT-TTS-GGGEEETTTS-HHHHHHHHHHHHHHHHHGGGSS----

Mean predicted aligned error: 16.82 Å